Protein 5CR9 (pdb70)

B-factor: mean 26.15, std 13.21, range [9.62, 103.29]

Foldseek 3Di:
DPQDWDQALNDTFTDRAAAQEEEEADQFVLQLVLLVPCNSYQAYEEDDDCVSDDPVSVVVNVVRYYPYHDADQQRFDDDELVSVVVSVGQEYEDDTPHHDQCSQVVVRHTYHYQRLHPDFRDFDALVSALVVLCVVCVNHVSNVSSVVLSVVLVVLLVVQLVQLVCEFAEWEFAFGQVAFSFKTAERSALQNLQVSLHYHYLRPVPRHGMDTDGLVRCLVSLGQAYEYEDQDDDQVRRVCNQLVDVPSCSRNCSVVVRYHYDYDSCTPDRHSSVSVVSVVNCVSVPD

Secondary structure (DSSP, 8-state):
--SEEEEETTEEEEESS--SSEEESSSHHHH---SS-GGGEEEE-S---GGGS-HHHHHHHHTS-BS---B-TTS-B---HHHHHTT--SEEE---TT--HHHHHTTT-EEE------S------HHHHHHHHHHHHHHHT-HHHHHHHHHHHHHHHHHHHHHHH---EEEEEEPPTTS---EEE-TT--HHHHHHTTPEETTTT--SSEEE--HHHHHHH--SEEEEEESSS-HHHHHHHHHTSTTGGGSHHHHTT-EEEEEGGGTSSSSHHHHHHHHHHHHHH--

Radius of gyration: 19.07 Å; Cα contacts (8 Å, |Δi|>4): 569; chains: 1; bounding box: 50×37×57 Å

Structure (mmCIF, N/CA/C/O backbone):
data_5CR9
#
_entry.id   5CR9
#
_cell.length_a   83.690
_cell.length_b   56.855
_cell.length_c   62.457
_cell.angle_alpha   90.00
_cell.angle_beta   90.00
_cell.angle_gamma   90.00
#
_symmetry.space_group_name_H-M   'P 21 21 2'
#
loop_
_entity.id
_entity.type
_entity.pdbx_description
1 polymer 'ABC-type Fe3+-hydroxamate transport system, periplasmic component'
2 non-polymer 'MANGANESE (II) ION'
3 non-polymer GLYCEROL
4 non-polymer 'GLUTAMIC ACID'
5 water water
#
loop_
_atom_site.group_PDB
_atom_site.id
_atom_site.type_symbol
_atom_site.label_atom_id
_atom_site.label_alt_id
_atom_site.label_comp_id
_atom_site.label_asym_id
_atom_site.label_entity_id
_atom_site.label_seq_id
_atom_site.pdbx_PDB_ins_code
_atom_site.Cartn_x
_atom_site.Cartn_y
_atom_site.Cartn_z
_atom_site.occupancy
_atom_site.B_iso_or_equiv
_atom_site.auth_seq_id
_atom_site.auth_comp_id
_atom_site.auth_asym_id
_atom_site.auth_atom_id
_atom_site.pdbx_PDB_model_num
ATOM 1 N N . HIS A 1 15 ? 18.204 13.025 17.532 1.00 43.63 40 HIS A N 1
ATOM 2 C CA . HIS A 1 15 ? 18.697 14.070 16.644 1.00 34.54 40 HIS A CA 1
ATOM 3 C C . HIS A 1 15 ? 20.142 14.470 16.965 1.00 30.77 40 HIS A C 1
ATOM 4 O O . HIS A 1 15 ? 20.424 15.163 17.931 1.00 33.37 40 HIS A O 1
ATOM 7 N N . PHE A 1 16 ? 21.053 14.043 16.109 1.00 19.82 41 PHE A N 1
ATOM 8 C CA . PHE A 1 16 ? 22.433 14.468 16.189 1.00 17.28 41 PHE A CA 1
ATOM 9 C C . PHE A 1 16 ? 22.739 15.407 15.014 1.00 20.87 41 PHE A C 1
ATOM 10 O O . PHE A 1 16 ? 22.059 15.349 13.986 1.00 25.26 41 PHE A O 1
ATOM 27 N N . PRO A 1 17 ? 23.731 16.296 15.168 1.00 20.70 42 PRO A N 1
ATOM 28 C CA . PRO A 1 17 ? 24.506 16.592 16.380 1.00 21.25 42 PRO A CA 1
ATOM 29 C C . PRO A 1 17 ? 23.644 17.147 17.493 1.00 19.42 42 PRO A C 1
ATOM 30 O O . PRO A 1 17 ? 22.680 17.878 17.262 1.00 20.46 42 PRO A O 1
ATOM 41 N N . LEU A 1 18 ? 24.017 16.767 18.704 1.00 14.35 43 LEU A N 1
ATOM 42 C CA . LEU A 1 18 ? 23.299 17.107 19.916 1.00 13.09 43 LEU A CA 1
ATOM 43 C C . LEU A 1 18 ? 24.126 18.060 20.739 1.00 14.34 43 LEU A C 1
ATOM 44 O O . LEU A 1 18 ? 25.303 17.804 20.975 1.00 13.79 43 LEU A O 1
ATOM 60 N N . THR A 1 19 ? 23.506 19.154 21.185 1.00 12.91 44 THR A N 1
ATOM 61 C CA . THR A 1 19 ? 24.147 20.060 22.117 1.00 11.29 44 THR A CA 1
ATOM 62 C C . THR A 1 19 ? 23.491 19.923 23.478 1.00 11.19 44 THR A C 1
ATOM 63 O O . THR A 1 19 ? 22.269 19.917 23.591 1.00 13.12 44 THR A O 1
ATOM 74 N N . ILE A 1 20 ? 24.319 19.771 24.501 1.00 10.87 45 ILE A N 1
ATOM 75 C CA . ILE A 1 20 ? 23.871 19.780 25.883 1.00 13.30 45 ILE A CA 1
ATOM 76 C C . ILE A 1 20 ? 24.509 20.994 26.523 1.00 15.77 45 ILE A C 1
ATOM 77 O O . ILE A 1 20 ? 25.716 21.141 26.485 1.00 15.25 45 ILE A O 1
ATOM 93 N N A THR A 1 21 ? 23.700 21.892 27.072 0.75 13.72 46 THR A N 1
ATOM 94 N N B THR A 1 21 ? 23.704 21.824 27.158 0.25 13.60 46 THR A N 1
ATOM 95 C CA A THR A 1 21 ? 24.249 23.014 27.842 0.75 12.41 46 THR A CA 1
ATOM 96 C CA B THR A 1 21 ? 24.251 22.947 27.892 0.25 13.48 46 THR A CA 1
ATOM 97 C C A THR A 1 21 ? 24.467 22.519 29.273 0.75 13.42 46 THR A C 1
ATOM 98 C C B THR A 1 21 ? 24.476 22.491 29.307 0.25 13.43 46 THR A C 1
ATOM 99 O O A THR A 1 21 ? 23.558 21.943 29.877 0.75 13.74 46 THR A O 1
ATOM 100 O O B THR A 1 21 ? 23.578 21.944 29.949 0.25 13.88 46 THR A O 1
ATOM 121 N N . ASN A 1 22 ? 25.694 22.707 29.776 1.00 13.56 47 ASN A N 1
ATOM 122 C CA . ASN A 1 22 ? 26.140 22.130 31.031 1.00 13.21 47 ASN A CA 1
ATOM 123 C C . ASN A 1 22 ? 26.992 23.145 31.739 1.00 13.37 47 ASN A C 1
ATOM 124 O O . ASN A 1 22 ? 28.056 23.512 31.241 1.00 13.98 47 ASN A O 1
ATOM 136 N N . CYS A 1 23 ? 26.497 23.620 32.879 1.00 16.21 48 CYS A N 1
ATOM 137 C CA . CYS A 1 23 ? 27.168 24.686 33.629 1.00 20.56 48 CYS A CA 1
ATOM 138 C C . CYS A 1 23 ? 27.501 25.873 32.726 1.00 18.64 48 CYS A C 1
ATOM 139 O O . CYS A 1 23 ? 28.577 26.481 32.827 1.00 20.57 48 CYS A O 1
ATOM 146 N N . GLY A 1 24 ? 26.557 26.217 31.856 1.00 16.94 49 GLY A N 1
ATOM 147 C CA . GLY A 1 24 ? 26.744 27.320 30.951 1.00 18.73 49 GLY A CA 1
ATOM 148 C C . GLY A 1 24 ? 27.464 27.044 29.646 1.00 22.54 49 GLY A C 1
ATOM 149 O O . GLY A 1 24 ? 27.454 27.892 28.749 1.00 21.58 49 GLY A O 1
ATOM 153 N N . VAL A 1 25 ? 28.085 25.868 29.530 1.00 15.60 50 VAL A N 1
ATOM 154 C CA . VAL A 1 25 ? 28.882 25.512 28.379 1.00 14.31 50 VAL A CA 1
ATOM 155 C C . VAL A 1 25 ? 28.082 24.652 27.398 1.00 14.61 50 VAL A C 1
ATOM 156 O O . VAL A 1 25 ? 27.437 23.715 27.815 1.00 14.19 50 VAL A O 1
ATOM 169 N N . ASP A 1 26 ? 28.154 24.965 26.102 1.00 14.16 51 ASP A N 1
ATOM 170 C CA . ASP A 1 26 ? 27.513 24.116 25.103 1.00 13.06 51 ASP A CA 1
ATOM 171 C C . ASP A 1 26 ? 28.480 22.978 24.770 1.00 15.56 51 ASP A C 1
ATOM 172 O O . ASP A 1 26 ? 29.571 23.215 24.264 1.00 20.59 51 ASP A O 1
ATOM 181 N N . VAL A 1 27 ? 28.056 21.755 25.062 1.00 11.85 52 VAL A N 1
ATOM 182 C CA . VAL A 1 27 ? 28.861 20.559 24.820 1.00 12.47 52 VAL A CA 1
ATOM 183 C C . VAL A 1 27 ? 28.205 19.810 23.679 1.00 13.84 52 VAL A C 1
ATOM 184 O O . VAL A 1 27 ? 27.028 19.443 23.806 1.00 14.04 52 VAL A O 1
ATOM 197 N N . THR A 1 28 ? 28.937 19.602 22.570 1.00 12.91 53 THR A N 1
ATOM 198 C CA . THR A 1 28 ? 28.311 19.088 21.364 1.00 13.28 53 THR A CA 1
ATOM 199 C C . THR A 1 28 ? 28.841 17.723 20.986 1.00 14.34 53 THR A C 1
ATOM 200 O O . THR A 1 28 ? 30.035 17.460 21.037 1.00 17.34 53 THR A O 1
ATOM 211 N N . PHE A 1 29 ? 27.902 16.871 20.608 1.00 14.46 54 PHE A N 1
ATOM 212 C CA . PHE A 1 29 ? 28.171 15.481 20.279 1.00 13.96 54 PHE A CA 1
ATOM 213 C C . PHE A 1 29 ? 27.725 15.183 18.860 1.00 15.09 54 PHE A C 1
ATOM 214 O O . PHE A 1 29 ? 26.575 15.409 18.515 1.00 14.56 54 PHE A O 1
ATOM 231 N N . ASP A 1 30 ? 28.610 14.642 18.034 1.00 16.36 55 ASP A N 1
ATOM 232 C CA A ASP A 1 30 ? 28.227 14.326 16.660 0.43 19.81 55 ASP A CA 1
ATOM 233 C CA B ASP A 1 30 ? 28.212 14.336 16.665 0.57 19.30 55 ASP A CA 1
ATOM 234 C C . ASP A 1 30 ? 27.466 13.016 16.588 1.00 19.65 55 ASP A C 1
ATOM 235 O O . ASP A 1 30 ? 26.746 12.761 15.617 1.00 20.43 55 ASP A O 1
ATOM 252 N N . GLY A 1 31 ? 27.640 12.191 17.617 1.00 19.40 56 GLY A N 1
ATOM 253 C CA . GLY A 1 31 ? 26.939 10.931 17.762 1.00 19.44 56 GLY A CA 1
ATOM 254 C C . GLY A 1 31 ? 27.102 10.466 19.190 1.00 17.92 56 GLY A C 1
ATOM 255 O O . GLY A 1 31 ? 27.797 11.120 19.974 1.00 16.32 56 GLY A O 1
ATOM 259 N N . PRO A 1 32 ? 26.489 9.330 19.544 1.00 16.14 57 PRO A N 1
ATOM 260 C CA . PRO A 1 32 ? 26.630 8.836 20.919 1.00 16.03 57 PRO A CA 1
ATOM 261 C C . PRO A 1 32 ? 28.087 8.595 21.317 1.00 15.95 57 PRO A C 1
ATOM 262 O O . PRO A 1 32 ? 28.886 8.106 20.511 1.00 16.80 57 PRO A O 1
ATOM 273 N N . PRO A 1 33 ? 28.436 8.921 22.564 1.00 14.20 58 PRO A N 1
ATOM 274 C CA . PRO A 1 33 ? 29.810 8.691 23.045 1.00 13.46 58 PRO A CA 1
ATOM 275 C C . PRO A 1 33 ? 30.124 7.206 23.118 1.00 17.56 58 PRO A C 1
ATOM 276 O O . PRO A 1 33 ? 29.229 6.411 23.397 1.00 19.15 58 PRO A O 1
ATOM 287 N N . GLU A 1 34 ? 31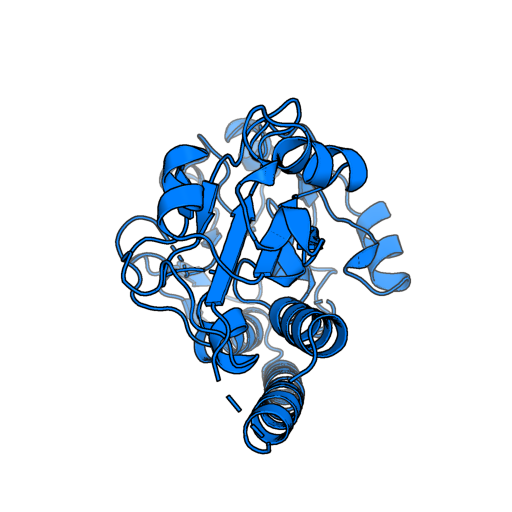.380 6.859 22.860 1.00 15.60 59 GLU A N 1
ATOM 288 C CA . GLU A 1 34 ? 31.836 5.464 22.783 1.00 17.46 59 GLU A CA 1
ATOM 289 C C . GLU A 1 34 ? 33.006 5.108 23.707 1.00 16.32 59 GLU A C 1
ATOM 290 O O . GLU A 1 34 ? 33.373 3.923 23.805 1.00 19.05 59 GLU A O 1
ATOM 302 N N . ARG A 1 35 ? 33.642 6.112 24.312 1.00 15.91 60 ARG A N 1
ATOM 303 C CA . ARG A 1 35 ? 34.815 5.898 25.168 1.00 12.34 60 ARG A CA 1
ATOM 304 C C . ARG A 1 35 ? 34.699 6.781 26.395 1.00 13.19 60 ARG A C 1
ATOM 305 O O . ARG A 1 35 ? 35.449 7.747 26.581 1.00 15.13 60 ARG A O 1
ATOM 326 N N . ILE A 1 36 ? 33.794 6.406 27.278 1.00 12.56 61 ILE A N 1
ATOM 327 C CA . ILE A 1 36 ? 33.477 7.216 28.427 1.00 10.64 61 ILE A CA 1
ATOM 328 C C . ILE A 1 36 ? 34.327 6.796 29.625 1.00 13.00 61 ILE A C 1
ATOM 329 O O . ILE A 1 36 ? 34.504 5.598 29.865 1.00 12.50 61 ILE A O 1
ATOM 345 N N . ILE A 1 37 ? 34.816 7.787 30.360 1.00 10.83 62 ILE A N 1
ATOM 346 C CA . ILE A 1 37 ? 35.403 7.559 31.687 1.00 11.76 62 ILE A CA 1
ATOM 347 C C . ILE A 1 37 ? 34.432 8.066 32.747 1.00 13.27 62 ILE A C 1
ATOM 348 O O . ILE A 1 37 ? 34.039 9.246 32.737 1.00 12.96 62 ILE A O 1
ATOM 364 N N . LEU A 1 38 ? 34.057 7.172 33.658 1.00 11.50 63 LEU A N 1
ATOM 365 C CA . LEU A 1 38 ? 33.204 7.519 34.795 1.00 9.96 63 LEU A CA 1
ATOM 366 C C . LEU A 1 38 ? 34.077 7.928 35.962 1.00 12.32 63 LEU A C 1
ATOM 367 O O . LEU A 1 38 ? 34.799 7.099 36.496 1.00 13.95 63 LEU A O 1
ATOM 383 N N . LEU A 1 39 ? 33.995 9.190 36.371 1.00 11.79 64 LEU A N 1
ATOM 384 C CA . LEU A 1 39 ? 34.714 9.664 37.552 1.00 11.62 64 LEU A CA 1
ATOM 385 C C . LEU A 1 39 ? 33.785 9.885 38.758 1.00 12.99 64 LEU A C 1
ATOM 386 O O . LEU A 1 39 ? 34.128 10.560 39.735 1.00 13.90 64 LEU A O 1
ATOM 402 N N . GLU A 1 40 ? 32.597 9.307 38.654 1.00 11.88 65 GLU A N 1
ATOM 403 C CA . GLU A 1 40 ? 31.539 9.388 39.678 1.00 12.68 65 GLU A CA 1
ATOM 404 C C . GLU A 1 40 ? 30.572 8.223 39.396 1.00 14.03 65 GLU A C 1
ATOM 405 O O . GLU A 1 40 ? 30.498 7.707 38.278 1.00 11.79 65 GLU A O 1
ATOM 417 N N . SER A 1 41 ? 29.829 7.800 40.401 1.00 11.85 66 SER A N 1
ATOM 418 C CA . SER A 1 41 ? 28.924 6.661 40.226 1.00 12.65 66 SER A CA 1
ATOM 419 C C . SER A 1 41 ? 27.543 7.061 39.717 1.00 11.97 66 SER A C 1
ATOM 420 O O . SER A 1 41 ? 26.838 6.237 39.138 1.00 13.71 66 SER A O 1
ATOM 428 N N . ALA A 1 42 ? 27.170 8.321 39.900 1.00 11.10 67 ALA A N 1
ATOM 429 C CA . ALA A 1 42 ? 25.795 8.768 39.602 1.00 13.06 67 ALA A CA 1
ATOM 430 C C . ALA A 1 42 ? 25.238 8.271 38.257 1.00 13.01 67 ALA A C 1
ATOM 431 O O . ALA A 1 42 ? 24.102 7.776 38.227 1.00 12.77 67 ALA A O 1
ATOM 438 N N . PRO A 1 43 ? 25.994 8.405 37.143 1.00 12.95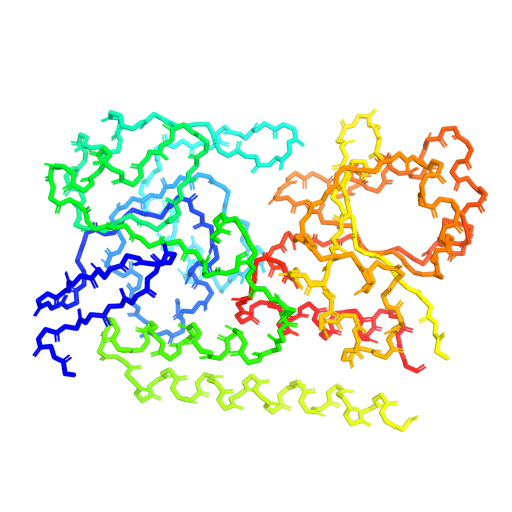 68 PRO A N 1
ATOM 439 C CA . PRO A 1 43 ? 25.422 8.032 35.839 1.00 12.15 68 PRO A CA 1
ATOM 440 C C . PRO A 1 43 ? 25.026 6.574 35.693 1.00 12.42 68 PRO A C 1
ATOM 441 O O . PRO A 1 43 ? 24.193 6.257 34.851 1.00 12.63 68 PRO A O 1
ATOM 452 N N . VAL A 1 44 ? 25.619 5.686 36.480 1.00 11.85 69 VAL A N 1
ATOM 453 C CA . VAL A 1 44 ? 25.408 4.261 36.264 1.00 12.00 69 VAL A CA 1
ATOM 454 C C . VAL A 1 44 ? 23.953 3.870 36.488 1.00 12.08 69 VAL A C 1
ATOM 455 O O . VAL A 1 44 ? 23.442 3.002 35.790 1.00 12.83 69 VAL A O 1
ATOM 468 N N . ALA A 1 45 ? 23.273 4.542 37.416 1.00 12.89 70 ALA A N 1
ATOM 469 C CA . ALA A 1 45 ? 21.894 4.218 37.728 1.00 13.43 70 ALA A CA 1
ATOM 470 C C . ALA A 1 45 ? 21.000 4.341 36.479 1.00 15.89 70 ALA A C 1
ATOM 471 O O . ALA A 1 45 ? 20.132 3.497 36.226 1.00 20.08 70 ALA A O 1
ATOM 478 N N . THR A 1 46 ? 21.239 5.364 35.679 1.00 11.66 71 THR A N 1
ATOM 479 C CA . THR A 1 46 ? 20.479 5.557 34.450 1.00 10.92 71 THR A CA 1
ATOM 480 C C . THR A 1 46 ? 21.042 4.718 33.303 1.00 10.32 71 THR A C 1
ATOM 481 O O . THR A 1 46 ? 20.258 4.059 32.567 1.00 11.94 71 THR A O 1
ATOM 509 N N . ARG A 1 48 ? 22.621 1.892 33.279 1.00 12.75 73 ARG A N 1
ATOM 510 C CA . ARG A 1 48 ? 22.323 0.455 33.326 1.00 14.38 73 ARG A CA 1
ATOM 511 C C . ARG A 1 48 ? 20.893 0.174 32.836 1.00 14.80 73 ARG A C 1
ATOM 512 O O . ARG A 1 48 ? 20.648 -0.835 32.185 1.00 16.78 73 ARG A O 1
ATOM 533 N N . ALA A 1 49 ? 19.955 1.070 33.107 1.00 13.72 74 ALA A N 1
ATOM 534 C CA . ALA A 1 49 ? 18.594 0.918 32.602 1.00 11.83 74 ALA A CA 1
ATOM 535 C C . ALA A 1 49 ? 18.475 1.163 31.096 1.00 13.47 74 ALA A C 1
ATOM 536 O O . ALA A 1 49 ? 17.704 0.486 30.414 1.00 16.28 74 ALA A O 1
ATOM 543 N N . LEU A 1 50 ? 19.257 2.094 30.566 1.00 12.45 75 LEU A N 1
ATOM 544 C CA . LEU A 1 50 ? 19.256 2.373 29.139 1.00 12.59 75 LEU A CA 1
ATOM 545 C C . LEU A 1 50 ? 20.012 1.313 28.340 1.00 14.52 75 LEU A C 1
ATOM 546 O O . LEU A 1 50 ? 19.860 1.226 27.124 1.00 15.28 75 LEU A O 1
ATOM 562 N N . GLY A 1 51 ? 20.837 0.528 29.024 1.00 13.83 76 GLY A N 1
ATOM 563 C CA . GLY A 1 51 ? 21.582 -0.539 28.385 1.00 15.39 76 GLY A CA 1
ATOM 564 C C . GLY A 1 51 ? 22.833 -0.101 27.645 1.00 13.59 76 GLY A C 1
ATOM 565 O O . GLY A 1 51 ? 23.203 -0.725 26.646 1.00 15.36 76 GLY A O 1
ATOM 569 N N . VAL A 1 52 ? 23.514 0.917 28.171 1.00 13.15 77 VAL A N 1
ATOM 570 C CA . VAL A 1 52 ? 24.621 1.554 27.443 1.00 13.94 77 VAL A CA 1
ATOM 571 C C . VAL A 1 52 ? 25.949 1.500 28.200 1.00 16.77 77 VAL A C 1
ATOM 572 O O . VAL A 1 52 ? 26.887 2.250 27.905 1.00 15.59 77 VAL A O 1
ATOM 585 N N . LEU A 1 53 ? 26.069 0.560 29.140 1.00 15.18 78 LEU A N 1
ATOM 586 C CA . LEU A 1 53 ? 27.306 0.473 29.902 1.00 16.14 78 LEU A CA 1
ATOM 587 C C . LEU A 1 53 ? 28.504 0.066 29.025 1.00 14.21 78 LEU A C 1
ATOM 588 O O . LEU A 1 53 ? 29.659 0.337 29.399 1.00 18.06 78 LEU A O 1
ATOM 604 N N . ASP A 1 54 ? 28.261 -0.517 27.855 1.00 16.26 79 ASP A N 1
ATOM 605 C CA . ASP A 1 54 ? 29.362 -0.869 26.951 1.00 19.39 79 ASP A CA 1
ATOM 606 C C . ASP A 1 54 ? 30.108 0.364 26.442 1.00 17.29 79 ASP A C 1
ATOM 607 O O . ASP A 1 54 ? 31.225 0.233 25.906 1.00 19.55 79 ASP A O 1
ATOM 616 N N . SER A 1 55 ? 29.520 1.545 26.615 1.00 16.90 80 SER A N 1
ATOM 617 C CA A SER A 1 55 ? 30.152 2.792 26.176 0.60 15.33 80 SER A CA 1
ATOM 618 C CA B SER A 1 55 ? 30.170 2.766 26.156 0.40 15.67 80 SER A CA 1
ATOM 619 C C . SER A 1 55 ? 31.234 3.246 27.143 1.00 14.62 80 SER A C 1
ATOM 620 O O . SER A 1 55 ? 32.006 4.168 26.830 1.00 15.64 80 SER A O 1
ATOM 635 N N . VAL A 1 56 ? 31.280 2.624 28.326 1.00 14.28 81 VAL A N 1
ATOM 636 C CA . VAL A 1 56 ? 32.244 3.003 29.374 1.00 12.07 81 VAL A CA 1
ATOM 637 C C . VAL A 1 56 ? 33.535 2.197 29.208 1.00 16.20 81 VAL A C 1
ATOM 638 O O . VAL A 1 56 ? 33.491 0.977 29.176 1.00 17.23 81 VAL A O 1
ATOM 651 N N . VAL A 1 57 ? 34.665 2.881 29.077 1.00 14.67 82 VAL A N 1
ATOM 652 C CA A VAL A 1 57 ? 35.949 2.192 28.934 0.63 15.80 82 VAL A CA 1
ATOM 653 C CA B VAL A 1 57 ? 35.940 2.195 28.926 0.37 15.49 82 VAL A CA 1
ATOM 654 C C . VAL A 1 57 ? 36.711 2.118 30.256 1.00 13.76 82 VAL A C 1
ATOM 655 O O . VAL A 1 57 ? 37.442 1.132 30.500 1.00 14.51 82 VAL A O 1
ATOM 680 N N . LEU A 1 58 ? 36.539 3.119 31.115 1.00 12.17 83 LEU A N 1
ATOM 681 C CA . LEU A 1 58 ? 37.238 3.182 32.416 1.00 10.84 83 LEU A CA 1
ATOM 682 C C . LEU A 1 58 ? 36.400 3.870 33.480 1.00 14.24 83 LEU A C 1
ATOM 683 O O . LEU A 1 58 ? 35.426 4.570 33.166 1.00 12.74 83 LEU A O 1
ATOM 699 N N . ARG A 1 59 ? 36.789 3.674 34.742 1.00 12.64 84 ARG A N 1
ATOM 700 C CA . ARG A 1 59 ? 36.086 4.267 35.876 1.00 11.41 84 ARG A CA 1
ATOM 701 C C . ARG A 1 59 ? 37.083 4.653 36.946 1.00 13.14 84 ARG A C 1
ATOM 702 O O . ARG A 1 59 ? 38.229 4.215 36.907 1.00 12.75 84 ARG A O 1
ATOM 723 N N . ALA A 1 60 ? 36.655 5.489 37.883 1.00 12.25 85 ALA A N 1
ATOM 724 C CA . ALA A 1 60 ? 37.443 5.797 39.073 1.00 13.31 85 ALA A CA 1
ATOM 725 C C . ALA A 1 60 ? 36.496 6.108 40.205 1.00 13.05 85 ALA A C 1
ATOM 726 O O . ALA A 1 60 ? 35.371 6.568 39.962 1.00 13.38 85 ALA A O 1
ATOM 733 N N . GLY A 1 61 ? 36.961 5.857 41.428 1.00 13.23 86 GLY A N 1
ATOM 734 C CA . GLY A 1 61 ? 36.167 6.074 42.621 1.00 13.60 86 GLY A CA 1
ATOM 735 C C . GLY A 1 61 ? 35.404 4.841 43.067 1.00 15.03 86 GLY A C 1
ATOM 736 O O . GLY A 1 61 ? 35.668 3.710 42.641 1.00 16.40 86 GLY A O 1
ATOM 740 N N . ALA A 1 62 ? 34.438 5.068 43.949 1.00 16.49 87 ALA A N 1
ATOM 741 C CA . ALA A 1 62 ? 33.641 3.987 44.514 1.00 17.14 87 ALA A CA 1
ATOM 742 C C . ALA A 1 62 ? 32.409 3.688 43.684 1.00 14.48 87 ALA A C 1
ATOM 743 O O . ALA A 1 62 ? 31.727 4.595 43.223 1.00 14.56 87 ALA A O 1
ATOM 750 N N . PHE A 1 63 ? 32.122 2.394 43.542 1.00 14.36 88 PHE A N 1
ATOM 751 C CA . PHE A 1 63 ? 30.887 1.907 42.920 1.00 13.42 88 PHE A CA 1
ATOM 752 C C . PHE A 1 63 ? 30.279 0.806 43.794 1.00 16.54 88 PHE A C 1
ATOM 753 O O . PHE A 1 63 ? 30.391 -0.389 43.499 1.00 18.46 88 PHE A O 1
ATOM 770 N N . PRO A 1 64 ? 29.665 1.203 44.910 1.00 15.04 89 PRO A N 1
ATOM 771 C CA . PRO A 1 64 ? 29.046 0.247 45.835 1.00 17.28 89 PRO A CA 1
ATOM 772 C C . PRO A 1 64 ? 28.089 -0.739 45.149 1.00 15.62 89 PRO A C 1
ATOM 773 O O . PRO A 1 64 ? 27.159 -0.314 44.468 1.00 15.06 89 PRO A O 1
ATOM 784 N N . PRO A 1 65 ? 28.281 -2.049 45.362 1.00 14.90 90 PRO A N 1
ATOM 785 C CA . PRO A 1 65 ? 27.397 -3.006 44.687 1.00 15.03 90 PRO A CA 1
ATOM 786 C C . PRO A 1 65 ? 25.946 -2.916 45.132 1.00 14.25 90 PRO A C 1
ATOM 787 O O . PRO A 1 65 ? 25.030 -3.348 44.403 1.00 15.61 90 PRO A O 1
ATOM 798 N N . GLU A 1 66 ? 25.710 -2.315 46.299 1.00 15.38 91 GLU A N 1
ATOM 799 C CA . GLU A 1 66 ? 24.352 -2.141 46.803 1.00 17.71 91 GLU A CA 1
ATOM 800 C C . GLU A 1 66 ? 23.479 -1.324 45.848 1.00 17.40 91 GLU A C 1
ATOM 801 O O . GLU A 1 66 ? 22.253 -1.465 45.828 1.00 17.57 91 GLU A O 1
ATOM 813 N N . TYR A 1 67 ? 24.110 -0.487 45.028 1.00 13.82 92 TYR A N 1
ATOM 814 C CA . TYR A 1 67 ? 23.380 0.353 44.100 1.00 12.06 92 TYR A CA 1
ATOM 815 C C . TYR A 1 67 ? 22.761 -0.386 42.914 1.00 13.46 92 TYR A C 1
ATOM 816 O O . TYR A 1 67 ? 21.835 0.129 42.278 1.00 13.95 92 TYR A O 1
ATOM 834 N N . TYR A 1 68 ? 23.337 -1.529 42.554 1.00 12.08 93 TYR A N 1
ATOM 835 C CA . TYR A 1 68 ? 23.118 -2.093 41.221 1.00 12.81 93 TYR A CA 1
ATOM 836 C C . TYR A 1 68 ? 22.689 -3.553 41.224 1.00 13.47 93 TYR A C 1
ATOM 837 O O . TYR A 1 68 ? 22.848 -4.282 42.203 1.00 15.79 93 TYR A O 1
ATOM 855 N N . ASP A 1 69 ? 22.178 -3.969 40.075 1.00 14.59 94 ASP A N 1
ATOM 856 C CA . ASP A 1 69 ? 21.841 -5.360 39.838 1.00 15.61 94 ASP A CA 1
ATOM 857 C C . ASP A 1 69 ? 23.138 -6.171 39.662 1.00 14.98 94 ASP A C 1
ATOM 858 O O . ASP A 1 69 ? 24.194 -5.614 39.359 1.00 15.13 94 ASP A O 1
ATOM 867 N N . ALA A 1 70 ? 23.052 -7.493 39.830 1.00 13.61 95 ALA A N 1
ATOM 868 C CA . ALA A 1 70 ? 24.219 -8.375 39.780 1.00 14.19 95 ALA A CA 1
ATOM 869 C C . ALA A 1 70 ? 25.002 -8.294 38.477 1.00 14.49 95 ALA A C 1
ATOM 870 O O . ALA A 1 70 ? 26.232 -8.304 38.499 1.00 16.91 95 ALA A O 1
ATOM 877 N N . GLU A 1 71 ? 24.303 -8.196 37.354 1.00 15.20 96 GLU A N 1
ATOM 878 C CA . GLU A 1 71 ? 24.989 -8.147 36.068 1.00 17.04 96 GLU A CA 1
ATOM 879 C C . GLU A 1 71 ? 25.775 -6.852 35.903 1.00 18.99 96 GLU A C 1
ATOM 880 O O . GLU A 1 71 ? 26.900 -6.848 35.391 1.00 17.70 96 GLU A O 1
ATOM 892 N N . THR A 1 72 ? 25.179 -5.750 36.323 1.00 16.06 97 THR A N 1
ATOM 893 C CA . THR A 1 72 ? 25.856 -4.468 36.283 1.00 15.85 97 THR A CA 1
ATOM 894 C C . THR A 1 72 ? 27.093 -4.512 37.172 1.00 14.23 97 THR A C 1
ATOM 895 O O . THR A 1 72 ? 28.148 -4.006 36.812 1.00 14.12 97 THR A O 1
ATOM 906 N N . ASN A 1 73 ? 26.975 -5.135 38.335 1.00 11.82 98 ASN A N 1
ATOM 907 C CA . ASN A 1 73 ? 28.146 -5.258 39.220 1.00 12.17 98 ASN A CA 1
ATOM 908 C C . ASN A 1 73 ? 29.260 -6.094 38.586 1.00 12.26 98 ASN A C 1
ATOM 909 O O . ASN A 1 73 ? 30.435 -5.755 38.700 1.00 14.95 98 ASN A O 1
ATOM 920 N N . ALA A 1 74 ? 28.890 -7.146 37.882 1.00 12.85 99 ALA A N 1
ATOM 921 C CA . ALA A 1 74 ? 29.873 -7.940 37.157 1.00 17.37 99 ALA A CA 1
ATOM 922 C C . ALA A 1 74 ? 30.492 -7.125 36.031 1.00 15.83 99 ALA A C 1
ATOM 923 O O . ALA A 1 74 ? 31.702 -7.208 35.785 1.00 16.11 99 ALA A O 1
ATOM 930 N N . ALA A 1 75 ? 29.684 -6.329 35.343 1.00 14.72 100 ALA A N 1
ATOM 931 C CA . ALA A 1 75 ? 30.211 -5.457 34.283 1.00 17.01 100 ALA A CA 1
ATOM 932 C C . ALA A 1 75 ? 31.224 -4.455 34.842 1.00 15.17 100 ALA A C 1
ATOM 933 O O . ALA A 1 75 ? 32.307 -4.259 34.269 1.00 16.24 100 ALA A O 1
ATOM 940 N N . LEU A 1 76 ? 30.905 -3.859 35.986 1.00 12.65 101 LEU A N 1
ATOM 941 C CA . LEU A 1 76 ? 31.808 -2.919 36.611 1.00 13.27 101 LEU A CA 1
ATOM 942 C C . LEU A 1 76 ? 33.114 -3.586 37.034 1.00 14.68 101 LEU A C 1
ATOM 943 O O . LEU A 1 76 ? 34.172 -2.990 36.892 1.00 13.51 101 LEU A O 1
ATOM 959 N N . ARG A 1 77 ? 33.063 -4.818 37.533 1.00 14.75 102 ARG A N 1
ATOM 960 C CA . ARG A 1 77 ? 34.327 -5.516 37.847 1.00 16.39 102 ARG A CA 1
ATOM 961 C C . ARG A 1 77 ? 35.243 -5.681 36.638 1.00 18.44 102 ARG A C 1
ATOM 962 O O . ARG A 1 77 ? 36.464 -5.761 36.801 1.00 18.78 102 ARG A O 1
ATOM 983 N N . ALA A 1 78 ? 34.668 -5.735 35.437 1.00 14.58 103 ALA A N 1
ATOM 984 C CA . ALA A 1 78 ? 35.452 -5.856 34.203 1.00 16.65 103 ALA A CA 1
ATOM 985 C C . ALA A 1 78 ? 35.842 -4.516 33.562 1.00 14.48 103 ALA A C 1
ATOM 986 O O . ALA A 1 78 ? 36.528 -4.503 32.529 1.00 16.97 103 ALA A O 1
ATOM 993 N N . ILE A 1 79 ? 35.350 -3.407 34.117 1.00 12.93 104 ILE A N 1
ATOM 994 C CA . ILE A 1 79 ? 35.730 -2.062 33.659 1.00 11.28 104 ILE A CA 1
ATOM 995 C C . ILE A 1 79 ? 36.931 -1.633 34.513 1.00 13.13 104 ILE A C 1
ATOM 996 O O . ILE A 1 79 ? 36.809 -1.500 35.731 1.00 14.10 104 ILE A O 1
ATOM 1012 N N . PRO A 1 80 ? 38.109 -1.471 33.890 1.00 13.38 105 PRO A N 1
ATOM 1013 C CA . PRO A 1 80 ? 39.284 -1.119 34.701 1.00 11.80 105 PRO A CA 1
ATOM 1014 C C . PRO A 1 80 ? 39.154 0.234 35.377 1.00 12.83 105 PRO A C 1
ATOM 1015 O O . PRO A 1 80 ? 38.410 1.116 34.917 1.00 11.59 105 PRO A O 1
ATOM 1026 N N . SER A 1 81 ? 39.880 0.366 36.479 1.00 14.36 106 SER A N 1
ATOM 1027 C CA . SER A 1 81 ? 39.855 1.544 37.332 1.00 13.25 106 SER A CA 1
ATOM 1028 C C . SER A 1 81 ? 41.139 2.391 37.277 1.00 15.40 106 SER A C 1
ATOM 1029 O O . SER A 1 81 ? 42.228 1.846 37.272 1.00 15.66 106 SER A O 1
ATOM 1037 N N . LEU A 1 82 ? 40.988 3.717 37.302 1.00 12.68 107 LEU A N 1
ATOM 1038 C CA . LEU A 1 82 ? 42.100 4.657 37.377 1.00 15.57 107 LEU A CA 1
ATOM 1039 C C . LEU A 1 82 ? 42.404 5.085 38.811 1.00 19.07 107 LEU A C 1
ATOM 1040 O O . LEU A 1 82 ? 43.347 5.854 39.063 1.00 20.88 107 LEU A O 1
ATOM 1056 N N . GLY A 1 83 ? 41.616 4.607 39.754 1.00 21.86 108 GLY A N 1
ATOM 1057 C CA . GLY A 1 83 ? 41.960 4.799 41.150 1.00 27.90 108 GLY A CA 1
ATOM 1058 C C . GLY A 1 83 ? 40.739 4.770 42.029 1.00 24.71 108 GLY A C 1
ATOM 1059 O O . GLY A 1 83 ? 39.629 4.940 41.545 1.00 17.37 108 GLY A O 1
ATOM 1063 N N . GLU A 1 84 ? 40.951 4.533 43.319 1.00 25.92 109 GLU A N 1
ATOM 1064 C CA . GLU A 1 84 ? 39.851 4.442 44.275 1.00 31.46 109 GLU A CA 1
ATOM 1065 C C . GLU A 1 84 ? 40.140 5.217 45.561 1.00 33.64 109 GLU A C 1
ATOM 1066 O O . GLU A 1 84 ? 39.404 5.087 46.536 1.00 32.77 109 GLU A O 1
ATOM 1078 N N . GLU A 1 85 ? 41.196 6.026 45.568 1.00 31.06 110 GLU A N 1
ATOM 1079 C CA . GLU A 1 85 ? 41.528 6.806 46.762 1.00 35.75 110 GLU A CA 1
ATOM 1080 C C . GLU A 1 85 ? 40.577 7.987 46.952 1.00 32.57 110 GLU A C 1
ATOM 1081 O O . GLU A 1 85 ? 40.504 8.892 46.110 1.00 29.25 110 GLU A O 1
ATOM 1093 N N . LEU A 1 86 ? 39.852 7.967 48.068 1.00 28.39 111 LEU A N 1
ATOM 1094 C CA . LEU A 1 86 ? 38.965 9.063 48.450 1.00 24.38 111 LEU A CA 1
ATOM 1095 C C . LEU A 1 86 ? 39.535 9.802 49.661 1.00 28.11 111 LEU A C 1
ATOM 1096 O O . LEU A 1 86 ? 40.248 9.203 50.460 1.00 31.81 111 LEU A O 1
ATOM 1112 N N . ASP A 1 87 ? 39.218 11.084 49.818 1.00 30.89 112 ASP A N 1
ATOM 1113 C CA . ASP A 1 87 ? 39.590 11.784 51.048 1.00 33.44 112 ASP A CA 1
ATOM 1114 C C . ASP A 1 87 ? 38.448 11.650 52.053 1.00 39.08 112 ASP A C 1
ATOM 1115 O O . ASP A 1 87 ? 37.455 10.973 51.783 1.00 33.48 112 ASP A O 1
ATOM 1124 N N . SER A 1 88 ? 38.581 12.294 53.209 1.00 43.64 113 SER A N 1
ATOM 1125 C CA . SER A 1 88 ? 37.622 12.093 54.287 1.00 44.58 113 SER A CA 1
ATOM 1126 C C . SER A 1 88 ? 36.228 12.621 53.934 1.00 43.94 113 SER A C 1
ATOM 1127 O O . SER A 1 88 ? 35.257 12.316 54.623 1.00 44.32 113 SER A O 1
ATOM 1135 N N . SER A 1 89 ? 36.126 13.399 52.859 1.00 36.49 114 SER A N 1
ATOM 1136 C CA . SER A 1 89 ? 34.833 13.904 52.407 1.00 37.57 114 SER A CA 1
ATOM 1137 C C . SER A 1 89 ? 34.276 13.087 51.242 1.00 33.00 114 SER A C 1
ATOM 1138 O O . SER A 1 89 ? 33.278 13.471 50.638 1.00 32.82 114 SER A O 1
ATOM 1146 N N . GLY A 1 90 ? 34.931 11.980 50.918 1.00 34.33 115 GLY A N 1
ATOM 1147 C CA . GLY A 1 90 ? 34.475 11.108 49.844 1.00 35.43 115 GLY A CA 1
ATOM 1148 C C . GLY A 1 90 ? 34.904 11.565 48.458 1.00 33.12 115 GLY A C 1
ATOM 1149 O O . GLY A 1 90 ? 34.359 11.117 47.448 1.00 27.89 115 GLY A O 1
ATOM 1153 N N . HIS A 1 91 ? 35.902 12.445 48.400 1.00 28.66 116 HIS A N 1
ATOM 1154 C CA . HIS A 1 91 ? 36.334 12.989 47.120 1.00 29.54 116 HIS A CA 1
ATOM 1155 C C . HIS A 1 91 ? 37.474 12.197 46.500 1.00 25.17 116 HIS A C 1
ATOM 1156 O O . HIS A 1 91 ? 38.482 11.898 47.134 1.00 23.65 116 HIS A O 1
ATOM 1170 N N . LEU A 1 92 ? 37.286 11.857 45.232 1.00 25.50 117 LEU A N 1
ATOM 1171 C CA . LEU A 1 92 ? 38.276 11.122 44.484 1.00 26.15 117 LEU A CA 1
ATOM 1172 C C . LEU A 1 92 ? 39.530 11.952 44.257 1.00 24.64 117 LEU A C 1
ATOM 1173 O O . LEU A 1 92 ? 39.470 13.128 43.914 1.00 25.57 117 LEU A O 1
ATOM 1189 N N . GLN A 1 93 ? 40.663 11.299 44.438 1.00 25.42 118 GLN A N 1
ATOM 1190 C CA . GLN A 1 93 ? 41.971 11.882 44.173 1.00 27.93 118 GLN A CA 1
ATOM 1191 C C . GLN A 1 93 ? 42.517 11.325 42.863 1.00 26.18 118 GLN A C 1
ATOM 1192 O O . GLN A 1 93 ? 42.895 10.149 42.798 1.00 27.43 118 GLN A O 1
ATOM 1206 N N . ILE A 1 94 ? 42.565 12.157 41.821 1.00 27.44 119 ILE A N 1
ATOM 1207 C CA . ILE A 1 94 ? 43.034 11.704 40.512 1.00 21.45 119 ILE A CA 1
ATOM 1208 C C . ILE A 1 94 ? 43.559 12.876 39.691 1.00 23.78 119 ILE A C 1
ATOM 1209 O O . ILE A 1 94 ? 43.080 13.992 39.837 1.00 27.00 119 ILE A O 1
ATOM 1225 N N . SER A 1 95 ? 44.548 12.624 38.836 1.00 22.35 120 SER A N 1
ATOM 1226 C CA . SER A 1 95 ? 45.168 13.697 38.073 1.00 21.59 120 SER A CA 1
ATOM 1227 C C . SER A 1 95 ? 44.580 13.822 36.684 1.00 21.90 120 SER A C 1
ATOM 1228 O O . SER A 1 95 ? 44.198 12.841 36.047 1.00 23.03 120 SER A O 1
ATOM 1236 N N . GLU A 1 96 ? 44.525 15.053 36.203 1.00 22.79 121 GLU A N 1
ATOM 1237 C CA . GLU A 1 96 ? 44.081 15.335 34.849 1.00 20.48 121 GLU A CA 1
ATOM 1238 C C . GLU A 1 96 ? 44.942 14.616 33.796 1.00 21.19 121 GLU A C 1
ATOM 1239 O O . GLU A 1 96 ? 44.428 14.113 32.805 1.00 20.41 121 GLU A O 1
ATOM 1251 N N . GLU A 1 97 ? 46.253 14.553 34.024 1.00 22.17 122 GLU A N 1
ATOM 1252 C CA . GLU A 1 97 ? 47.156 13.872 33.090 1.00 22.64 122 GLU A CA 1
ATOM 1253 C C . GLU A 1 97 ? 46.822 12.382 32.937 1.00 18.38 122 GLU A C 1
ATOM 1254 O O . GLU A 1 97 ? 46.851 11.860 31.825 1.00 22.59 122 GLU A O 1
ATOM 1266 N N . VAL A 1 98 ? 46.482 11.712 34.031 1.00 19.79 123 VAL A N 1
ATOM 1267 C CA . VAL A 1 98 ? 46.084 10.303 33.966 1.00 18.84 123 VAL A CA 1
ATOM 1268 C C . VAL A 1 98 ? 44.838 10.127 33.091 1.00 20.34 123 VAL A C 1
ATOM 1269 O O . VAL A 1 98 ? 44.709 9.161 32.329 1.00 20.29 123 VAL A O 1
ATOM 1282 N N . ILE A 1 99 ? 43.925 11.083 33.184 1.00 15.74 124 ILE A N 1
ATOM 1283 C CA . ILE A 1 99 ? 42.691 11.022 32.403 1.00 14.14 124 ILE A CA 1
ATOM 1284 C C . ILE A 1 99 ? 42.981 11.222 30.917 1.00 17.52 124 ILE A C 1
ATOM 1285 O O . ILE A 1 99 ? 42.546 10.447 30.063 1.00 15.83 124 ILE A O 1
ATOM 1301 N N . ILE A 1 100 ? 43.745 12.264 30.614 1.00 18.25 125 ILE A N 1
ATOM 1302 C CA . ILE A 1 100 ? 44.031 12.617 29.244 1.00 18.39 125 ILE A CA 1
ATOM 1303 C C . ILE A 1 100 ? 44.769 11.488 28.551 1.00 19.78 125 ILE A C 1
ATOM 1304 O O . ILE A 1 100 ? 44.523 11.225 27.378 1.00 20.88 125 ILE A O 1
ATOM 1320 N N . ALA A 1 101 ? 45.668 10.818 29.283 1.00 19.55 126 ALA A N 1
ATOM 1321 C CA . ALA A 1 101 ? 46.454 9.723 28.734 1.00 22.40 126 ALA A CA 1
ATOM 1322 C C . ALA A 1 101 ? 45.615 8.582 28.179 1.00 23.93 126 ALA A C 1
ATOM 1323 O O . ALA A 1 101 ? 46.115 7.793 27.371 1.00 24.42 126 ALA A O 1
ATOM 1330 N N . GLN A 1 102 ? 44.365 8.460 28.621 1.00 17.96 127 GLN A N 1
ATOM 1331 C CA . GLN A 1 102 ? 43.493 7.378 28.173 1.00 18.46 127 GLN A CA 1
ATOM 1332 C C . GLN A 1 102 ? 42.722 7.677 26.879 1.00 20.62 127 GLN A C 1
ATOM 1333 O O . GLN A 1 102 ? 42.012 6.814 26.383 1.00 20.58 127 GLN A O 1
ATOM 1347 N N . GLN A 1 103 ? 42.854 8.893 26.359 1.00 19.16 128 GLN A N 1
ATOM 1348 C CA . GLN A 1 103 ? 42.132 9.332 25.149 1.00 19.38 128 GLN A CA 1
ATOM 1349 C C . GLN A 1 103 ? 40.626 9.012 25.152 1.00 18.10 128 GLN A C 1
ATOM 1350 O O . GLN A 1 103 ? 40.093 8.389 24.220 1.00 19.51 128 GLN A O 1
ATOM 1364 N N . PRO A 1 104 ? 39.931 9.452 26.198 1.00 16.70 129 PRO A N 1
ATOM 1365 C CA . PRO A 1 104 ? 38.478 9.272 26.251 1.00 14.17 129 PRO A CA 1
ATOM 1366 C C . PRO A 1 104 ? 37.774 10.193 25.272 1.00 15.01 129 PRO A C 1
ATOM 1367 O O . PRO A 1 104 ? 38.411 11.184 24.877 1.00 18.32 129 PRO A O 1
ATOM 1378 N N . ASP A 1 105 ? 36.515 9.926 24.908 1.00 14.57 130 ASP A N 1
ATOM 1379 C CA . ASP A 1 105 ? 35.762 10.946 24.179 1.00 14.26 130 ASP A CA 1
ATOM 1380 C C . ASP A 1 105 ? 34.843 11.750 25.080 1.00 15.63 130 ASP A C 1
ATOM 1381 O O . ASP A 1 105 ? 34.484 12.874 24.728 1.00 17.16 130 ASP A O 1
ATOM 1390 N N . LEU A 1 106 ? 34.527 11.209 26.254 1.00 13.39 131 LEU A N 1
ATOM 1391 C CA . LEU A 1 106 ? 33.660 11.889 27.215 1.00 11.29 131 LEU A CA 1
ATOM 1392 C C . LEU A 1 106 ? 34.086 11.502 28.642 1.00 12.85 131 LEU A C 1
ATOM 1393 O O . LEU A 1 106 ? 34.342 10.330 28.901 1.00 13.34 131 LEU A O 1
ATOM 1409 N N . VAL A 1 107 ? 34.172 12.495 29.525 1.00 11.45 132 VAL A N 1
ATOM 1410 C CA . VAL A 1 107 ? 34.402 12.301 30.944 1.00 10.99 132 VAL A CA 1
ATOM 1411 C C . VAL A 1 107 ? 33.188 12.767 31.721 1.00 13.11 132 VAL A C 1
ATOM 1412 O O . VAL A 1 107 ? 32.690 13.872 31.481 1.00 13.46 132 VAL A O 1
ATOM 1425 N N . LEU A 1 108 ? 32.695 11.910 32.612 1.00 12.72 133 LEU A N 1
ATOM 1426 C CA . LEU A 1 108 ? 31.555 12.236 33.463 1.00 12.44 133 LEU A CA 1
ATOM 1427 C C . LEU A 1 108 ? 32.033 12.453 34.878 1.00 14.00 133 LEU A C 1
ATOM 1428 O O . LEU A 1 108 ? 32.549 11.526 35.536 1.00 13.33 133 LEU A O 1
ATOM 1444 N N . GLY A 1 109 ? 31.849 13.686 35.345 1.00 13.43 134 GLY A N 1
ATOM 1445 C CA . GLY A 1 109 ? 32.363 14.134 36.633 1.00 14.22 134 GLY A CA 1
ATOM 1446 C C . GLY A 1 109 ? 33.692 14.858 36.546 1.00 16.30 134 GLY A C 1
ATOM 1447 O O . GLY A 1 109 ? 34.545 14.511 35.735 1.00 15.07 134 GLY A O 1
ATOM 1451 N N . LEU A 1 110 ? 33.872 15.845 37.413 1.00 15.99 135 LEU A N 1
ATOM 1452 C CA . LEU A 1 110 ? 35.124 16.572 37.554 1.00 16.33 135 LEU A CA 1
ATOM 1453 C C . LEU A 1 110 ? 35.620 16.552 38.985 1.00 20.00 135 LEU A C 1
ATOM 1454 O O . LEU A 1 110 ? 35.277 17.425 39.795 1.00 20.30 135 LEU A O 1
ATOM 1470 N N . PRO A 1 111 ? 36.447 15.565 39.310 1.00 17.60 136 PRO A N 1
ATOM 1471 C CA . PRO A 1 111 ? 37.087 15.524 40.621 1.00 17.89 136 PRO A CA 1
ATOM 1472 C C . PRO A 1 111 ? 37.908 16.779 40.913 1.00 21.73 136 PRO A C 1
ATOM 1473 O O . PRO A 1 111 ? 38.272 17.524 40.003 1.00 21.53 136 PRO A O 1
ATOM 1484 N N . ASP A 1 112 ? 38.215 16.982 42.187 1.00 23.97 137 ASP A N 1
ATOM 1485 C CA . ASP A 1 112 ? 39.079 18.082 42.614 1.00 31.39 137 ASP A CA 1
ATOM 1486 C C . ASP A 1 112 ? 40.337 18.184 41.766 1.00 26.32 137 ASP A C 1
ATOM 1487 O O . ASP A 1 112 ? 41.055 17.203 41.574 1.00 25.97 137 ASP A O 1
ATOM 1496 N N . GLY A 1 113 ? 40.594 19.379 41.244 1.00 29.74 138 GLY A N 1
ATOM 1497 C CA . GLY A 1 113 ? 41.814 19.618 40.499 1.00 34.44 138 GLY A CA 1
ATOM 1498 C C . GLY A 1 113 ? 41.801 19.159 39.054 1.00 36.49 138 GLY A C 1
ATOM 1499 O O . GLY A 1 113 ? 42.774 19.386 38.338 1.00 34.33 138 GLY A O 1
ATOM 1503 N N . VAL A 1 114 ? 40.724 18.502 38.625 1.00 24.99 139 VAL A N 1
ATOM 1504 C CA . VAL A 1 114 ? 40.543 18.151 37.217 1.00 23.93 139 VAL A CA 1
ATOM 1505 C C . VAL A 1 114 ? 39.665 19.235 36.605 1.00 28.08 139 VAL A C 1
ATOM 1506 O O . VAL A 1 114 ? 38.602 19.516 37.144 1.00 23.86 139 VAL A O 1
ATOM 1519 N N . THR A 1 115 ? 40.086 19.833 35.496 1.00 25.88 140 THR A N 1
ATOM 1520 C CA . THR A 1 115 ? 39.390 21.018 34.991 1.00 25.91 140 THR A CA 1
ATOM 1521 C C . THR A 1 115 ? 38.719 20.752 33.659 1.00 20.87 140 THR A C 1
ATOM 1522 O O . THR A 1 115 ? 39.239 20.014 32.840 1.00 20.36 140 THR A O 1
ATOM 1533 N N . ARG A 1 116 ? 37.559 21.372 33.436 1.00 19.85 141 ARG A N 1
ATOM 1534 C CA . ARG A 1 116 ? 36.882 21.248 32.163 1.00 16.80 141 ARG A CA 1
ATOM 1535 C C . ARG A 1 116 ? 37.806 21.756 31.046 1.00 16.98 141 ARG A C 1
ATOM 1536 O O . ARG A 1 116 ? 37.930 21.152 29.979 1.00 19.45 141 ARG A O 1
ATOM 1557 N N . GLU A 1 117 ? 38.450 22.887 31.306 1.00 20.13 142 GLU A N 1
ATOM 1558 C CA . GLU A 1 117 ? 39.254 23.544 30.292 1.00 23.96 142 GLU A CA 1
ATOM 1559 C C . GLU A 1 117 ? 40.417 22.664 29.821 1.00 21.92 142 GLU A C 1
ATOM 1560 O O . GLU A 1 117 ? 40.712 22.572 28.615 1.00 20.57 142 GLU A O 1
ATOM 1572 N N . GLY A 1 118 ? 41.079 22.021 30.781 1.00 21.29 143 GLY A N 1
ATOM 1573 C CA . GLY A 1 118 ? 42.204 21.156 30.474 1.00 24.75 143 GLY A CA 1
ATOM 1574 C C . GLY A 1 118 ? 41.796 19.995 29.598 1.00 23.59 143 GLY A C 1
ATOM 1575 O O . GLY A 1 118 ? 42.537 19.580 28.714 1.00 22.61 143 GLY A O 1
ATOM 1579 N N . LEU A 1 119 ? 40.612 19.441 29.851 1.00 17.36 144 LEU A N 1
ATOM 1580 C CA . LEU A 1 119 ? 40.131 18.339 29.051 1.00 15.28 144 LEU A CA 1
ATOM 1581 C C . LEU A 1 119 ? 39.608 18.792 27.695 1.00 16.85 144 LEU A C 1
ATOM 1582 O O . LEU A 1 119 ? 39.877 18.163 26.666 1.00 16.09 144 LEU A O 1
ATOM 1598 N N . GLU A 1 120 ? 38.849 19.888 27.684 1.00 16.97 145 GLU A N 1
ATOM 1599 C CA . GLU A 1 120 ? 38.284 20.395 26.449 1.00 15.96 145 GLU A CA 1
ATOM 1600 C C . GLU A 1 120 ? 39.366 20.838 25.462 1.00 19.95 145 GLU A C 1
ATOM 1601 O O . GLU A 1 120 ? 39.194 20.670 24.250 1.00 19.67 145 GLU A O 1
ATOM 1613 N N . ALA A 1 121 ? 40.475 21.360 25.996 1.00 23.09 146 ALA A N 1
ATOM 1614 C CA . ALA A 1 121 ? 41.618 21.815 25.191 1.00 24.73 146 ALA A CA 1
ATOM 1615 C C . ALA A 1 121 ? 42.208 20.723 24.303 1.00 24.78 146 ALA A C 1
ATOM 1616 O O . ALA A 1 121 ? 42.793 21.016 23.262 1.00 24.05 146 ALA A O 1
ATOM 1623 N N . VAL A 1 122 ? 42.061 19.463 24.695 1.00 22.74 147 VAL A N 1
ATOM 1624 C CA . VAL A 1 122 ? 42.550 18.373 23.856 1.00 22.10 147 VAL A CA 1
ATOM 1625 C C . VAL A 1 122 ? 41.448 17.548 23.210 1.00 24.14 147 VAL A C 1
ATOM 1626 O O . VAL A 1 122 ? 41.690 16.447 22.735 1.00 28.97 147 VAL A O 1
ATOM 1639 N N . GLY A 1 123 ? 40.233 18.097 23.188 1.00 21.71 148 GLY A N 1
ATOM 1640 C CA . GLY A 1 123 ? 39.144 17.530 22.420 1.00 23.11 148 GLY A CA 1
ATOM 1641 C C . GLY A 1 123 ? 38.232 16.564 23.166 1.00 22.34 148 GLY A C 1
ATOM 1642 O O . GLY A 1 123 ? 37.425 15.870 22.546 1.00 24.78 148 GLY A O 1
ATOM 1646 N N . ILE A 1 124 ? 38.331 16.543 24.490 1.00 17.65 149 ILE A N 1
ATOM 1647 C CA . ILE A 1 124 ? 37.545 15.642 25.322 1.00 15.46 149 ILE A CA 1
ATOM 1648 C C . ILE A 1 124 ? 36.301 16.381 25.815 1.00 19.04 149 ILE A C 1
ATOM 1649 O O . ILE A 1 124 ? 36.416 17.469 26.399 1.00 17.59 149 ILE A O 1
ATOM 1665 N N . ASN A 1 125 ? 35.127 15.799 25.610 1.00 14.35 150 ASN A N 1
ATOM 1666 C CA . ASN A 1 125 ? 33.898 16.405 26.138 1.00 13.14 150 ASN A CA 1
ATOM 1667 C C . ASN A 1 125 ? 33.770 16.100 27.620 1.00 12.68 150 ASN A C 1
ATOM 1668 O O . ASN A 1 125 ? 34.177 15.046 28.097 1.00 12.97 150 ASN A O 1
ATOM 1679 N N . VAL A 1 126 ? 33.177 17.042 28.330 1.00 12.58 151 VAL A N 1
ATOM 1680 C CA . VAL A 1 126 ? 32.984 16.941 29.768 1.00 11.96 151 VAL A CA 1
ATOM 1681 C C . VAL A 1 126 ? 31.540 17.229 30.179 1.00 11.35 151 VAL A C 1
ATOM 1682 O O . VAL A 1 126 ? 30.970 18.230 29.739 1.00 12.99 151 VAL A O 1
ATOM 1695 N N . LEU A 1 127 ? 30.944 16.348 30.992 1.00 10.65 152 LEU A N 1
ATOM 1696 C CA . LEU A 1 127 ? 29.616 16.615 31.591 1.00 11.26 152 LEU A CA 1
ATOM 1697 C C . LEU A 1 127 ? 29.675 16.398 33.090 1.00 12.59 152 LEU A C 1
ATOM 1698 O O . LEU A 1 127 ? 30.224 15.409 33.578 1.00 15.29 152 LEU A O 1
ATOM 1714 N N . VAL A 1 128 ? 29.097 17.359 33.805 1.00 11.77 153 VAL A N 1
ATOM 1715 C CA . VAL A 1 128 ? 28.928 17.325 35.250 1.00 12.68 153 VAL A CA 1
ATOM 1716 C C . VAL A 1 128 ? 27.424 17.190 35.560 1.00 14.01 153 VAL A C 1
ATOM 1717 O O . VAL A 1 128 ? 26.601 17.658 34.772 1.00 12.59 153 VAL A O 1
ATOM 1730 N N . GLN A 1 129 ? 27.050 16.561 36.672 1.00 13.63 154 GLN A N 1
ATOM 1731 C CA . GLN A 1 129 ? 25.639 16.545 37.029 1.00 12.50 154 GLN A CA 1
ATOM 1732 C C . GLN A 1 129 ? 25.177 18.007 37.202 1.00 12.28 154 GLN A C 1
ATOM 1733 O O . GLN A 1 129 ? 25.837 18.796 37.855 1.00 14.26 154 GLN A O 1
ATOM 1747 N N . PRO A 1 130 ? 24.036 18.369 36.600 1.00 12.55 155 PRO A N 1
ATOM 1748 C CA . PRO A 1 130 ? 23.686 19.799 36.614 1.00 15.22 155 PRO A CA 1
ATOM 1749 C C . PRO A 1 130 ? 23.633 20.486 37.977 1.00 16.98 155 PRO A C 1
ATOM 1750 O O . PRO A 1 130 ? 24.036 21.657 38.129 1.00 17.33 155 PRO A O 1
ATOM 1761 N N . THR A 1 131 ? 23.149 19.791 38.993 1.00 16.31 156 THR A N 1
ATOM 1762 C CA . THR A 1 131 ? 23.065 20.451 40.280 1.00 20.77 156 THR A CA 1
ATOM 1763 C C . THR A 1 131 ? 24.412 20.507 40.975 1.00 21.71 156 THR A C 1
ATOM 1764 O O . THR A 1 131 ? 24.511 21.120 42.021 1.00 20.74 156 THR A O 1
ATOM 1792 N N . CYS A 1 133 ? 27.020 21.824 39.267 1.00 17.73 158 CYS A N 1
ATOM 1793 C CA . CYS A 1 133 ? 27.686 22.951 38.643 1.00 18.45 158 CYS A CA 1
ATOM 1794 C C . CYS A 1 133 ? 28.058 23.981 39.691 1.00 22.10 158 CYS A C 1
ATOM 1795 O O . CYS A 1 133 ? 27.319 24.206 40.652 1.00 22.61 158 CYS A O 1
ATOM 1802 N N . PRO A 1 134 ? 29.190 24.658 39.485 1.00 24.96 159 PRO A N 1
ATOM 1803 C CA . PRO A 1 134 ? 29.534 25.696 40.456 1.00 28.10 159 PRO A CA 1
ATOM 1804 C C . PRO A 1 134 ? 28.632 26.912 40.356 1.00 28.80 159 PRO A C 1
ATOM 1805 O O . PRO A 1 134 ? 28.141 27.235 39.281 1.00 30.12 159 PRO A O 1
ATOM 1816 N N . GLY A 1 135 ? 28.449 27.593 41.478 1.00 27.34 160 GLY A N 1
ATOM 1817 C CA . GLY A 1 135 ? 27.543 28.712 41.553 1.00 31.38 160 GLY A CA 1
ATOM 1818 C C . GLY A 1 135 ? 26.146 28.227 41.895 1.00 32.98 160 GLY A C 1
ATOM 1819 O O . GLY A 1 135 ? 25.922 27.044 42.217 1.00 32.00 160 GLY A O 1
ATOM 1823 N N . GLY A 1 136 ? 25.195 29.145 41.827 1.00 33.73 161 GLY A N 1
ATOM 1824 C CA . GLY A 1 136 ? 23.827 28.821 42.166 1.00 29.22 161 GLY A CA 1
ATOM 1825 C C . GLY A 1 136 ? 23.220 27.938 41.092 1.00 25.51 161 GLY A C 1
ATOM 1826 O O . GLY A 1 136 ? 23.506 28.101 39.898 1.00 23.48 161 GLY A O 1
ATOM 1830 N N . VAL A 1 137 ? 22.392 26.988 41.514 1.00 20.37 162 VAL A N 1
ATOM 1831 C CA . VAL A 1 137 ? 21.653 26.155 40.569 1.00 18.27 162 VAL A CA 1
ATOM 1832 C C . VAL A 1 137 ? 20.134 26.143 40.841 1.00 18.72 162 VAL A C 1
ATOM 1833 O O . VAL A 1 137 ? 19.381 25.505 40.122 1.00 24.38 162 VAL A O 1
ATOM 1846 N N . GLY A 1 138 ? 19.687 26.867 41.854 1.00 20.00 163 GLY A N 1
ATOM 1847 C CA . GLY A 1 138 ? 18.289 26.931 42.203 1.00 21.00 163 GLY A CA 1
ATOM 1848 C C . GLY A 1 138 ? 17.851 25.734 43.034 1.00 21.99 163 GLY A C 1
ATOM 1849 O O . GLY A 1 138 ? 18.585 24.748 43.173 1.00 19.82 163 GLY A O 1
ATOM 1853 N N . ALA A 1 139 ? 16.658 25.811 43.600 1.00 19.36 164 ALA A N 1
ATOM 1854 C CA . ALA A 1 139 ? 16.167 24.716 44.447 1.00 21.22 164 ALA A CA 1
ATOM 1855 C C . ALA A 1 139 ? 15.897 23.489 43.585 1.00 18.99 164 ALA A C 1
ATOM 1856 O O . ALA A 1 139 ? 15.399 23.576 42.474 1.00 20.32 164 ALA A O 1
ATOM 1863 N N . THR A 1 140 ? 16.297 22.346 44.108 1.00 17.75 165 THR A N 1
ATOM 1864 C CA . THR A 1 140 ? 16.251 21.096 43.377 1.00 16.52 165 THR A CA 1
ATOM 1865 C C . THR A 1 140 ? 14.922 20.428 43.617 1.00 15.94 165 THR A C 1
ATOM 1866 O O . THR A 1 140 ? 14.330 20.594 44.665 1.00 17.05 165 THR A O 1
ATOM 1877 N N . THR A 1 141 ? 14.434 19.717 42.604 1.00 16.76 166 THR A N 1
ATOM 1878 C CA . THR A 1 141 ? 13.170 18.998 42.697 1.00 15.42 166 THR A CA 1
ATOM 1879 C C . THR A 1 141 ? 13.335 17.638 42.021 1.00 14.77 166 THR A C 1
ATOM 1880 O O . THR A 1 141 ? 14.372 17.368 41.397 1.00 15.43 166 THR A O 1
ATOM 1891 N N . PHE A 1 142 ? 12.307 16.789 42.109 1.00 16.08 167 PHE A N 1
ATOM 1892 C CA . PHE A 1 142 ? 12.363 15.531 41.370 1.00 16.45 167 PHE A CA 1
ATOM 1893 C C . PHE A 1 142 ? 12.392 15.742 39.840 1.00 15.62 167 PHE A C 1
ATOM 1894 O O . PHE A 1 142 ? 12.868 14.878 39.124 1.00 15.03 167 PHE A O 1
ATOM 1911 N N . ASP A 1 143 ? 11.922 16.883 39.347 1.00 17.39 168 ASP A N 1
ATOM 1912 C CA . ASP A 1 143 ? 12.096 17.184 37.919 1.00 16.52 168 ASP A CA 1
ATOM 1913 C C . ASP A 1 143 ? 13.562 17.136 37.484 1.00 16.06 168 ASP A C 1
ATOM 1914 O O . ASP A 1 1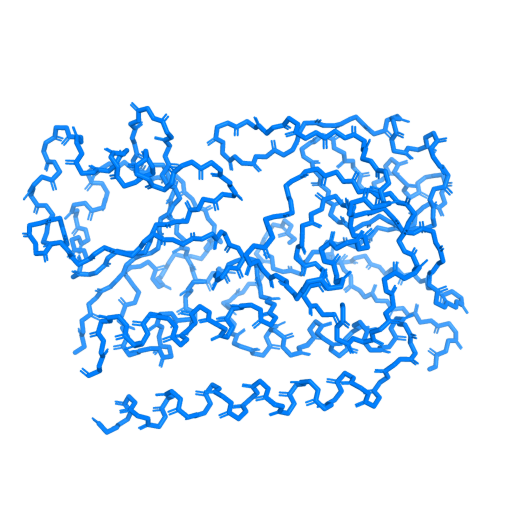43 ? 13.851 16.812 36.327 1.00 17.62 168 ASP A O 1
ATOM 1923 N N . ASP A 1 144 ? 14.494 17.440 38.400 1.00 14.83 169 ASP A N 1
ATOM 1924 C CA . ASP A 1 144 ? 15.913 17.363 38.083 1.00 13.97 169 ASP A CA 1
ATOM 1925 C C . ASP A 1 144 ? 16.374 15.918 37.848 1.00 14.07 169 ASP A C 1
ATOM 1926 O O . ASP A 1 144 ? 17.259 15.684 37.037 1.00 15.79 169 ASP A O 1
ATOM 1935 N N . VAL A 1 145 ? 15.745 14.944 38.500 1.00 11.92 170 VAL A N 1
ATOM 1936 C CA . VAL A 1 145 ? 15.992 13.539 38.180 1.00 12.69 170 VAL A CA 1
ATOM 1937 C C . VAL A 1 145 ? 15.557 13.255 36.741 1.00 12.20 170 VAL A C 1
ATOM 1938 O O . VAL A 1 145 ? 16.319 12.694 35.945 1.00 12.74 170 VAL A O 1
ATOM 1951 N N . TYR A 1 146 ? 14.341 13.665 36.417 1.00 12.49 171 TYR A N 1
ATOM 1952 C CA . TYR A 1 146 ? 13.727 13.265 35.139 1.00 13.70 171 TYR A CA 1
ATOM 1953 C C . TYR A 1 146 ? 14.406 13.960 33.973 1.00 13.49 171 TYR A C 1
ATOM 1954 O O . TYR A 1 146 ? 14.614 13.359 32.903 1.00 14.24 171 TYR A O 1
ATOM 1972 N N . GLU A 1 147 ? 14.798 15.213 34.184 1.00 13.74 172 GLU A N 1
ATOM 1973 C CA A GLU A 1 147 ? 15.470 16.014 33.165 0.46 16.38 172 GLU A CA 1
ATOM 1974 C CA B GLU A 1 147 ? 15.415 15.960 33.097 0.54 16.45 172 GLU A CA 1
ATOM 1975 C C . GLU A 1 147 ? 16.781 15.369 32.752 1.00 15.40 172 GLU A C 1
ATOM 1976 O O . GLU A 1 147 ? 17.128 15.258 31.565 1.00 15.62 172 GLU A O 1
ATOM 1999 N N . GLN A 1 148 ? 17.523 14.923 33.747 1.00 15.07 173 GLN A N 1
ATOM 2000 C CA . GLN A 1 148 ? 18.813 14.319 33.471 1.00 16.71 173 GLN A CA 1
ATOM 2001 C C . GLN A 1 148 ? 18.640 12.957 32.760 1.00 15.88 173 GLN A C 1
ATOM 2002 O O . GLN A 1 148 ? 19.396 12.616 31.843 1.00 14.36 173 GLN A O 1
ATOM 2016 N N . ILE A 1 149 ? 17.641 12.175 33.148 1.00 13.21 174 ILE A N 1
ATOM 2017 C CA . ILE A 1 149 ? 17.380 10.921 32.442 1.00 11.66 174 ILE A CA 1
ATOM 2018 C C . ILE A 1 149 ? 17.034 11.203 30.967 1.00 13.08 174 ILE A C 1
ATOM 2019 O O . ILE A 1 149 ? 17.507 10.519 30.056 1.00 12.74 174 ILE A O 1
ATOM 2035 N N . ASN A 1 150 ? 16.235 12.238 30.716 1.00 13.22 175 ASN A N 1
ATOM 2036 C CA . ASN A 1 150 ? 15.843 12.537 29.346 1.00 13.05 175 ASN A CA 1
ATOM 2037 C C . ASN A 1 150 ? 17.055 12.990 28.536 1.00 11.79 175 ASN A C 1
ATOM 2038 O O . ASN A 1 150 ? 17.147 12.672 27.365 1.00 11.78 175 ASN A O 1
ATOM 2049 N N . THR A 1 151 ? 17.966 13.726 29.170 1.00 12.58 176 THR A N 1
ATOM 2050 C CA . THR A 1 151 ? 19.230 14.109 28.538 1.00 13.45 176 THR A CA 1
ATOM 2051 C C . THR A 1 151 ? 20.068 12.884 28.173 1.00 12.45 176 THR A C 1
ATOM 2052 O O . THR A 1 151 ? 20.573 12.795 27.050 1.00 13.34 176 THR A O 1
ATOM 2063 N N . TYR A 1 152 ? 20.200 11.916 29.077 1.00 12.03 177 TYR A N 1
ATOM 2064 C CA . TYR A 1 152 ? 20.919 10.689 28.748 1.00 11.48 177 TYR A CA 1
ATOM 2065 C C . TYR A 1 152 ? 20.210 9.921 27.626 1.00 10.91 177 TYR 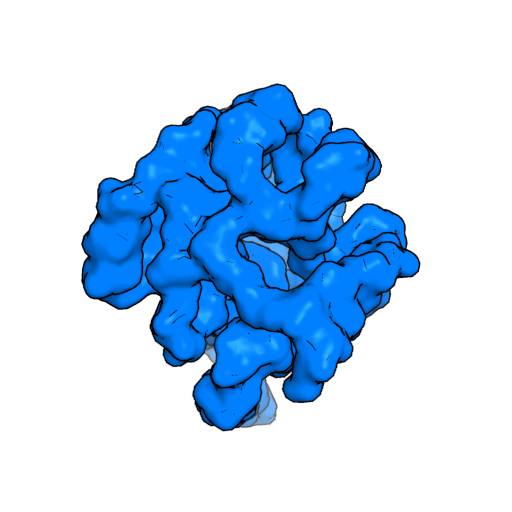A C 1
ATOM 2066 O O . TYR A 1 152 ? 20.846 9.340 26.768 1.00 12.90 177 TYR A O 1
ATOM 2084 N N . GLY A 1 153 ? 18.880 9.966 27.600 1.00 11.38 178 GLY A N 1
ATOM 2085 C CA . GLY A 1 153 ? 18.148 9.395 26.485 1.00 13.00 178 GLY A CA 1
ATOM 2086 C C . GLY A 1 153 ? 18.546 9.975 25.138 1.00 12.39 178 GLY A C 1
ATOM 2087 O O . GLY A 1 153 ? 18.704 9.233 24.168 1.00 12.64 178 GLY A O 1
ATOM 2091 N N . ARG A 1 154 ? 18.693 11.288 25.059 1.00 12.88 179 ARG A N 1
ATOM 2092 C CA . ARG A 1 154 ? 1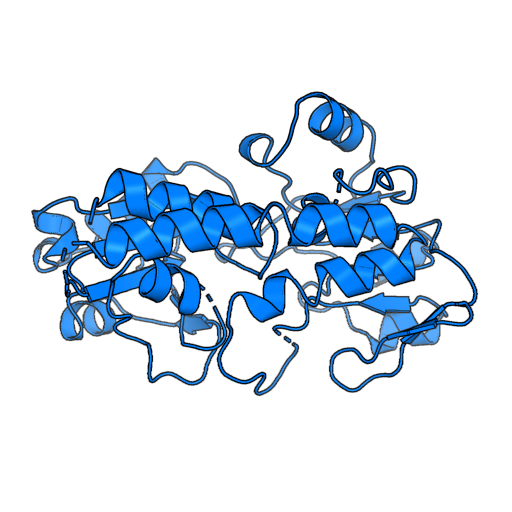9.171 11.917 23.815 1.00 14.37 179 ARG A CA 1
ATOM 2093 C C . ARG A 1 154 ? 20.618 11.548 23.506 1.00 14.84 179 ARG A C 1
ATOM 2094 O O . ARG A 1 154 ? 20.951 11.210 22.376 1.00 15.01 179 ARG A O 1
ATOM 2115 N N . LEU A 1 155 ? 21.464 11.616 24.527 1.00 12.04 180 LEU A N 1
ATOM 2116 C CA . LEU A 1 155 ? 22.907 11.424 24.353 1.00 12.62 180 LEU A CA 1
ATOM 2117 C C . LEU A 1 155 ? 23.228 10.043 23.802 1.00 12.67 180 LEU A C 1
ATOM 2118 O O . LEU A 1 155 ? 24.136 9.872 22.961 1.00 13.46 180 LEU A O 1
ATOM 2134 N N . PHE A 1 156 ? 22.502 9.050 24.297 1.00 12.13 181 PHE A N 1
ATOM 2135 C CA . PHE A 1 156 ? 22.736 7.659 23.918 1.00 13.69 181 PHE A CA 1
ATOM 2136 C C . PHE A 1 156 ? 21.764 7.122 22.869 1.00 18.49 181 PHE A C 1
ATOM 2137 O O . PHE A 1 156 ? 21.876 5.953 22.471 1.00 17.67 181 PHE A O 1
ATOM 2154 N N . ASP A 1 157 ? 20.848 7.973 22.387 1.00 15.52 182 ASP A N 1
ATOM 2155 C CA . ASP A 1 157 ? 19.839 7.572 21.392 1.00 17.66 182 ASP A CA 1
ATOM 2156 C C . ASP A 1 157 ? 19.003 6.411 21.941 1.00 18.92 182 ASP A C 1
ATOM 2157 O O . ASP A 1 157 ? 18.792 5.383 21.288 1.00 19.01 182 ASP A O 1
ATOM 2166 N N . ARG A 1 158 ? 18.534 6.608 23.168 1.00 15.56 183 ARG A N 1
ATOM 2167 C CA A ARG A 1 158 ? 17.689 5.653 23.867 0.55 13.25 183 ARG A CA 1
ATOM 2168 C CA B ARG A 1 158 ? 17.686 5.635 23.855 0.45 13.43 183 ARG A CA 1
ATOM 2169 C C . ARG A 1 158 ? 16.504 6.422 24.465 1.00 14.22 183 ARG A C 1
ATOM 2170 O O . ARG A 1 158 ? 16.155 6.270 25.642 1.00 15.76 183 ARG A O 1
ATOM 2211 N N . GLN A 1 159 ? 15.876 7.263 23.650 1.00 17.48 184 GLN A N 1
ATOM 2212 C CA . GLN A 1 159 ? 14.829 8.151 24.154 1.00 16.29 184 GLN A CA 1
ATOM 2213 C C . GLN A 1 159 ? 13.602 7.417 24.652 1.00 17.36 184 GLN A C 1
ATOM 2214 O O . GLN A 1 159 ? 13.016 7.796 25.662 1.00 15.55 184 GLN A O 1
ATOM 2228 N N . ASP A 1 160 ? 13.190 6.370 23.950 1.00 23.12 185 ASP A N 1
ATOM 2229 C CA . ASP A 1 160 ? 12.014 5.611 24.382 1.00 22.74 185 ASP A CA 1
ATOM 2230 C C . ASP A 1 160 ? 12.244 4.929 25.737 1.00 19.64 185 ASP A C 1
ATOM 2231 O O . ASP A 1 160 ? 11.404 5.004 26.636 1.00 18.99 185 ASP A O 1
ATOM 2240 N N . ARG A 1 161 ? 13.400 4.296 25.897 1.00 16.94 186 ARG A N 1
ATOM 2241 C CA . ARG A 1 161 ? 13.779 3.704 27.159 1.00 14.81 186 ARG A CA 1
ATOM 2242 C C . ARG A 1 161 ? 13.880 4.738 28.298 1.00 15.93 186 ARG A C 1
ATOM 2243 O O . ARG A 1 161 ? 13.474 4.479 29.432 1.00 16.28 186 ARG A O 1
ATOM 2264 N N . ALA A 1 162 ? 14.410 5.915 27.990 1.00 15.37 187 ALA A N 1
ATOM 2265 C CA . ALA A 1 162 ? 14.514 6.970 28.986 1.00 13.93 187 ALA A CA 1
ATOM 2266 C C . ALA A 1 162 ? 13.117 7.425 29.431 1.00 11.82 187 ALA A C 1
ATOM 2267 O O . ALA A 1 162 ? 12.859 7.642 30.623 1.00 13.07 187 ALA A O 1
ATOM 2274 N N . ALA A 1 163 ? 12.215 7.582 28.475 1.00 13.91 188 ALA A N 1
ATOM 2275 C CA . ALA A 1 163 ? 10.841 7.972 28.797 1.00 15.08 188 ALA A CA 1
ATOM 2276 C C . ALA A 1 163 ? 10.125 6.950 29.704 1.00 15.20 188 ALA A C 1
ATOM 2277 O O . ALA A 1 163 ? 9.392 7.329 30.636 1.00 15.11 188 ALA A O 1
ATOM 2284 N N . GLU A 1 164 ? 10.353 5.662 29.454 1.00 13.92 189 GLU A N 1
ATOM 2285 C CA . GLU A 1 164 ? 9.764 4.603 30.271 1.00 16.28 189 GLU A CA 1
ATOM 2286 C C . GLU A 1 164 ? 10.348 4.615 31.676 1.00 13.85 189 GLU A C 1
ATOM 2287 O O . GLU A 1 164 ? 9.620 4.390 32.635 1.00 13.91 189 GLU A O 1
ATOM 2299 N N . LEU A 1 165 ? 11.644 4.906 31.799 1.00 13.42 190 LEU A N 1
ATOM 2300 C CA . LEU A 1 165 ? 12.274 5.031 33.124 1.00 14.19 190 LEU A CA 1
ATOM 2301 C C . LEU A 1 165 ? 11.671 6.193 33.907 1.00 12.67 190 LEU A C 1
ATOM 2302 O O . LEU A 1 165 ? 11.307 6.045 35.072 1.00 15.17 190 LEU A O 1
ATOM 2318 N N . VAL A 1 166 ? 11.501 7.335 33.257 1.00 11.06 191 VAL A N 1
ATOM 2319 C CA . VAL A 1 166 ? 10.942 8.505 33.913 1.00 12.18 191 VAL A CA 1
ATOM 2320 C C . VAL A 1 166 ? 9.517 8.195 34.374 1.00 14.73 191 VAL A C 1
ATOM 2321 O O . VAL A 1 166 ? 9.143 8.498 35.511 1.00 14.43 191 VAL A O 1
ATOM 2334 N N . ALA A 1 167 ? 8.724 7.573 33.508 1.00 12.55 192 ALA A N 1
ATOM 2335 C CA . ALA A 1 167 ? 7.354 7.225 33.885 1.00 14.60 192 ALA A CA 1
ATOM 2336 C C . ALA A 1 167 ? 7.323 6.307 35.105 1.00 14.37 192 ALA A C 1
ATOM 2337 O O . ALA A 1 167 ? 6.539 6.513 36.024 1.00 14.92 192 ALA A O 1
ATOM 2344 N N . SER A 1 168 ? 8.202 5.301 35.151 1.00 13.82 193 SER A N 1
ATOM 2345 C CA A SER A 1 168 ? 8.221 4.357 36.262 0.63 14.31 193 SER A CA 1
ATOM 2346 C CA B SER A 1 168 ? 8.177 4.364 36.271 0.37 15.12 193 SER A CA 1
ATOM 2347 C C . SER A 1 168 ? 8.596 5.060 37.570 1.00 15.26 193 SER A C 1
ATOM 2348 O O . SER A 1 168 ? 8.001 4.798 38.633 1.00 15.70 193 SER A O 1
ATOM 2363 N N . LEU A 1 169 ? 9.578 5.955 37.490 1.00 13.13 194 LEU A N 1
ATOM 2364 C CA . LEU A 1 169 ? 10.021 6.707 38.660 1.00 14.35 194 LEU A CA 1
ATOM 2365 C C . LEU A 1 169 ? 8.948 7.672 39.135 1.00 14.89 194 LEU A C 1
ATOM 2366 O O . LEU A 1 169 ? 8.692 7.743 40.339 1.00 16.10 194 LEU A O 1
ATOM 2382 N N . ARG A 1 170 ? 8.322 8.417 38.208 1.00 15.34 195 ARG A N 1
ATOM 2383 C CA . ARG A 1 170 ? 7.248 9.344 38.579 1.00 15.00 195 ARG A CA 1
ATOM 2384 C C . ARG A 1 170 ? 6.136 8.622 39.322 1.00 15.86 195 ARG A C 1
ATOM 2385 O O . ARG A 1 170 ? 5.581 9.138 40.277 1.00 16.50 195 ARG A O 1
ATOM 2406 N N . GLN A 1 171 ? 5.790 7.423 38.865 1.00 14.71 196 GLN A N 1
ATOM 2407 C CA . GLN A 1 171 ? 4.737 6.658 39.514 1.00 16.19 196 GLN A CA 1
ATOM 2408 C C . GLN A 1 171 ? 5.114 6.289 40.951 1.00 16.78 196 GLN A C 1
ATOM 2409 O O . GLN A 1 171 ? 4.275 6.375 41.839 1.00 17.19 196 GLN A O 1
ATOM 2423 N N . ARG A 1 172 ? 6.377 5.918 41.178 1.00 17.16 197 ARG A N 1
ATOM 2424 C CA . ARG A 1 172 ? 6.835 5.536 42.507 1.00 15.98 197 ARG A CA 1
ATOM 2425 C C . ARG A 1 172 ? 6.868 6.721 43.451 1.00 18.15 197 ARG A C 1
ATOM 2426 O O . ARG A 1 172 ? 6.491 6.606 44.607 1.00 18.43 197 ARG A O 1
ATOM 2447 N N . VAL A 1 173 ? 7.278 7.871 42.948 1.00 16.83 198 VAL A N 1
ATOM 2448 C CA . VAL A 1 173 ? 7.280 9.083 43.758 1.00 15.25 198 VAL A CA 1
ATOM 2449 C C . VAL A 1 173 ? 5.839 9.474 44.101 1.00 17.89 198 VAL A C 1
ATOM 2450 O O . VAL A 1 173 ? 5.544 9.842 45.243 1.00 19.02 198 VAL A O 1
ATOM 2463 N N . ALA A 1 174 ? 4.933 9.366 43.131 1.00 15.33 199 ALA A N 1
ATOM 2464 C CA . ALA A 1 174 ? 3.533 9.709 43.377 1.00 20.38 199 ALA A CA 1
ATOM 2465 C C . ALA A 1 174 ? 2.921 8.815 44.464 1.00 22.10 199 ALA A C 1
ATOM 2466 O O . ALA A 1 174 ? 2.116 9.276 45.285 1.00 22.37 199 ALA A O 1
ATOM 2473 N N . ALA A 1 175 ? 3.310 7.547 44.479 1.00 21.28 200 ALA A N 1
ATOM 2474 C CA . ALA A 1 175 ? 2.816 6.604 45.474 1.00 21.37 200 ALA A CA 1
ATOM 2475 C C . ALA A 1 175 ? 3.258 6.986 46.892 1.00 21.96 200 ALA A C 1
ATOM 2476 O O . ALA A 1 175 ? 2.455 6.910 47.836 1.00 23.44 200 ALA A O 1
ATOM 2483 N N . VAL A 1 176 ? 4.501 7.422 47.056 1.00 23.54 201 VAL A N 1
ATOM 2484 C CA . VAL A 1 176 ? 4.961 7.877 48.370 1.00 20.34 201 VAL A CA 1
ATOM 2485 C C . VAL A 1 176 ? 4.213 9.157 48.763 1.00 18.45 201 VAL A C 1
ATOM 2486 O O . VAL A 1 176 ? 3.702 9.278 49.887 1.00 24.44 201 VAL A O 1
ATOM 2499 N N . GLU A 1 177 ? 4.100 10.103 47.833 1.00 22.39 202 GLU A N 1
ATOM 2500 C CA . GLU A 1 177 ? 3.482 11.389 48.161 1.00 23.71 202 GLU A CA 1
ATOM 2501 C C . GLU A 1 177 ? 1.998 11.204 48.476 1.00 29.42 202 GLU A C 1
ATOM 2502 O O . GLU A 1 177 ? 1.456 11.893 49.345 1.00 28.21 202 GLU A O 1
ATOM 2514 N N . LYS A 1 178 ? 1.338 10.285 47.773 1.00 23.46 203 LYS A N 1
ATOM 2515 C CA . LYS A 1 178 ? -0.050 9.951 48.113 1.00 25.23 203 LYS A CA 1
ATOM 2516 C C . LYS A 1 178 ? -0.173 9.388 49.540 1.00 28.00 203 LYS A C 1
ATOM 2517 O O . LYS A 1 178 ? -1.067 9.806 50.309 1.00 27.21 203 LYS A O 1
ATOM 2536 N N . ALA A 1 179 ? 0.692 8.442 49.893 1.00 27.55 204 ALA A N 1
ATOM 2537 C CA . ALA A 1 179 ? 0.681 7.867 51.243 1.00 30.59 204 ALA A CA 1
ATOM 2538 C C . ALA A 1 179 ? 0.900 8.949 52.297 1.00 34.06 204 ALA A C 1
ATOM 2539 O O . ALA A 1 179 ? 0.282 8.953 53.362 1.00 32.50 204 ALA A O 1
ATOM 2546 N N . VAL A 1 180 ? 1.802 9.866 51.997 1.00 28.52 205 VAL A N 1
ATOM 2547 C CA . VAL A 1 180 ? 2.083 10.970 52.899 1.00 32.35 205 VAL A CA 1
ATOM 2548 C C . VAL A 1 180 ? 0.868 11.887 53.015 1.00 37.65 205 VAL A C 1
ATOM 2549 O O . VAL A 1 180 ? 0.567 12.377 54.102 1.00 39.50 205 VAL A O 1
ATOM 2562 N N . GLU A 1 181 ? 0.171 12.115 51.903 1.00 30.19 206 GLU A N 1
ATOM 2563 C CA . GLU A 1 181 ? -1.012 12.980 51.910 1.00 34.85 206 GLU A CA 1
ATOM 2564 C C . GLU A 1 181 ? -2.070 12.422 52.839 1.00 35.74 206 GLU A C 1
ATOM 2565 O O . GLU A 1 181 ? -2.838 13.176 53.423 1.00 39.75 206 GLU A O 1
ATOM 2569 N N . LYS A 1 182 ? -2.135 11.104 52.959 1.00 38.20 207 LYS A N 1
ATOM 2570 C CA . LYS A 1 182 ? -3.011 10.481 53.953 1.00 44.30 207 LYS A CA 1
ATOM 2571 C C . LYS A 1 182 ? -2.263 10.307 55.283 1.00 51.23 207 LYS A C 1
ATOM 2572 O O . LYS A 1 182 ? -2.158 11.235 56.094 1.00 55.73 207 LYS A O 1
ATOM 2591 N N . ARG A 1 188 ? 4.028 17.982 60.964 1.00 41.65 213 ARG A N 1
ATOM 2592 C CA . ARG A 1 188 ? 5.198 17.668 60.130 1.00 45.63 213 ARG A CA 1
ATOM 2593 C C . ARG A 1 188 ? 6.475 17.597 60.959 1.00 41.50 213 ARG A C 1
ATOM 2594 O O . ARG A 1 188 ? 6.889 18.598 61.552 1.00 39.45 213 ARG A O 1
ATOM 2614 N N . ARG A 1 189 ? 7.120 16.437 60.967 1.00 32.92 214 ARG A N 1
ATOM 2615 C CA . ARG A 1 189 ? 8.418 16.319 61.620 1.00 26.96 214 ARG A CA 1
ATOM 2616 C C . ARG A 1 189 ? 9.497 17.044 60.826 1.00 24.48 214 ARG A C 1
ATOM 2617 O O . ARG A 1 189 ? 9.349 17.257 59.617 1.00 22.96 214 ARG A O 1
ATOM 2638 N N . SER A 1 190 ? 10.580 17.417 61.505 1.00 23.77 215 SER A N 1
ATOM 2639 C CA . SER A 1 190 ? 11.708 18.072 60.848 1.00 22.48 215 SER A CA 1
ATOM 2640 C C . SER A 1 190 ? 12.799 17.048 60.592 1.00 21.35 215 SER A C 1
ATOM 2641 O O . SER A 1 190 ? 12.834 15.977 61.205 1.00 21.29 215 SER A O 1
ATOM 2649 N N . ALA A 1 191 ? 13.687 17.385 59.676 1.00 19.54 216 ALA A N 1
ATOM 2650 C CA . ALA A 1 191 ? 14.743 16.468 59.285 1.00 21.60 216 ALA A CA 1
ATOM 2651 C C . ALA A 1 191 ? 15.934 17.227 58.743 1.00 19.16 216 ALA A C 1
ATOM 2652 O O . ALA A 1 191 ? 15.809 18.369 58.340 1.00 18.91 216 ALA A O 1
ATOM 2659 N N . ALA A 1 192 ? 17.089 16.577 58.758 1.00 16.37 217 ALA A N 1
ATOM 2660 C CA . ALA A 1 192 ? 18.275 17.041 58.049 1.00 16.34 217 ALA A CA 1
ATOM 2661 C C . ALA A 1 192 ? 18.987 15.873 57.434 1.00 17.98 217 ALA A C 1
ATOM 2662 O O . ALA A 1 192 ? 18.953 14.754 57.954 1.00 18.13 217 ALA A O 1
ATOM 2669 N N . VAL A 1 193 ? 19.675 16.148 56.342 1.00 16.46 218 VAL A N 1
ATOM 2670 C CA . VAL A 1 193 ? 20.596 15.189 55.767 1.00 15.15 218 VAL A CA 1
ATOM 2671 C C . VAL A 1 193 ? 22.027 15.722 55.962 1.00 17.17 218 VAL A C 1
ATOM 2672 O O . VAL A 1 193 ? 22.313 16.894 55.688 1.00 18.22 218 VAL A O 1
ATOM 2685 N N . LEU A 1 194 ? 22.903 14.864 56.479 1.00 13.71 219 LEU A N 1
ATOM 2686 C CA . LEU A 1 194 ? 24.286 15.197 56.766 1.00 14.06 219 LEU A CA 1
ATOM 2687 C C . LEU A 1 194 ? 25.241 14.267 56.055 1.00 13.61 219 LEU A C 1
ATOM 2688 O O . LEU A 1 194 ? 24.881 13.138 55.712 1.00 15.83 219 LEU A O 1
ATOM 2704 N N . TYR A 1 195 ? 26.477 14.731 55.898 1.00 14.20 220 TYR A N 1
ATOM 2705 C CA . TYR A 1 195 ? 27.576 13.892 55.471 1.00 17.38 220 TYR A CA 1
ATOM 2706 C C . TYR A 1 195 ? 28.642 13.930 56.564 1.00 19.69 220 TYR A C 1
ATOM 2707 O O . TYR A 1 195 ? 29.471 14.848 56.592 1.00 19.37 220 TYR A O 1
ATOM 2725 N N . PRO A 1 196 ? 28.602 12.965 57.507 1.00 17.91 221 PRO A N 1
ATOM 2726 C CA . PRO A 1 196 ? 29.565 13.028 58.625 1.00 19.40 221 PRO A CA 1
ATOM 2727 C C . PRO A 1 196 ? 31.014 12.791 58.240 1.00 23.56 221 PRO A C 1
ATOM 2728 O O . PRO A 1 196 ? 31.306 12.181 57.222 1.00 20.75 221 PRO A O 1
ATOM 2739 N N . THR A 1 197 ? 31.905 13.274 59.103 1.00 25.17 222 THR A N 1
ATOM 2740 C CA . THR A 1 197 ? 33.347 13.043 59.013 1.00 29.50 222 THR A CA 1
ATOM 2741 C C . THR A 1 197 ? 33.779 11.857 59.855 1.00 30.33 222 THR A C 1
ATOM 2742 O O . THR A 1 197 ? 33.612 11.900 61.067 1.00 33.50 222 THR A O 1
ATOM 2753 N N . ILE A 1 198 ? 34.358 10.824 59.248 1.00 29.91 223 ILE A N 1
ATOM 2754 C CA . ILE A 1 198 ? 34.716 9.622 60.004 1.00 36.72 223 ILE A CA 1
ATOM 2755 C C . ILE A 1 198 ? 35.816 9.985 60.987 1.00 41.19 223 ILE A C 1
ATOM 2756 O O . ILE A 1 198 ? 36.698 10.795 60.685 1.00 35.81 223 ILE A O 1
ATOM 2772 N N . GLY A 1 199 ? 35.737 9.391 62.174 1.00 47.79 224 GLY A N 1
ATOM 2773 C CA . GLY A 1 199 ? 36.624 9.738 63.266 1.00 55.10 224 GLY A CA 1
ATOM 2774 C C . GLY A 1 199 ? 35.979 10.756 64.189 1.00 59.32 224 GLY A C 1
ATOM 2775 O O . GLY A 1 199 ? 36.482 11.022 65.281 1.00 62.37 224 GLY A O 1
ATOM 2779 N N . GLY A 1 200 ? 34.861 11.331 63.748 1.00 48.33 225 GLY A N 1
ATOM 2780 C CA . GLY A 1 200 ? 34.151 12.323 64.530 1.00 40.26 225 GLY A CA 1
ATOM 2781 C C . GLY A 1 200 ? 33.851 13.609 63.775 1.00 40.52 225 GLY A C 1
ATOM 2782 O O . GLY A 1 200 ? 34.749 14.265 63.238 1.00 39.43 225 GLY A O 1
ATOM 2786 N N . GLY A 1 201 ? 32.571 13.961 63.728 1.00 32.54 226 GLY A N 1
ATOM 2787 C CA . GLY A 1 201 ? 32.144 15.269 63.269 1.00 31.29 226 GLY A CA 1
ATOM 2788 C C . GLY A 1 201 ? 30.881 15.173 62.440 1.00 33.88 226 GLY A C 1
ATOM 2789 O O . GLY A 1 201 ? 30.7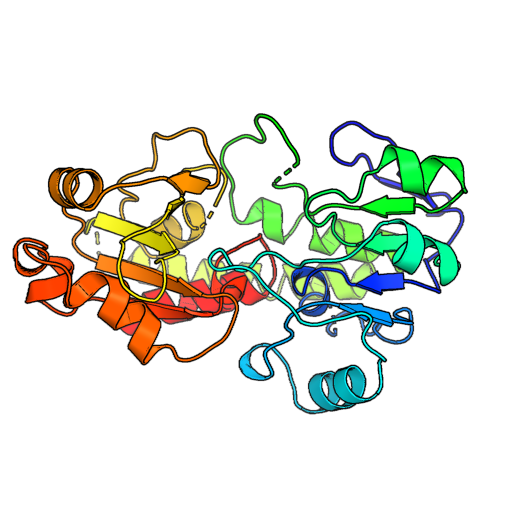57 14.251 61.638 1.00 33.62 226 GLY A O 1
ATOM 2793 N N . VAL A 1 202 ? 29.953 16.116 62.613 1.00 32.19 227 VAL A N 1
ATOM 2794 C CA . VAL A 1 202 ? 28.744 16.119 61.794 1.00 31.73 227 VAL A CA 1
ATOM 2795 C C . VAL A 1 202 ? 29.119 16.484 60.355 1.00 35.29 227 VAL A C 1
ATOM 2796 O O . VAL A 1 202 ? 28.378 16.168 59.411 1.00 30.53 227 VAL A O 1
ATOM 2809 N N . GLY A 1 203 ? 30.268 17.139 60.169 1.00 27.16 228 GLY A N 1
ATOM 2810 C CA . GLY A 1 203 ? 30.777 17.334 58.821 1.00 24.83 228 GLY A CA 1
ATOM 2811 C C . GLY A 1 203 ? 30.075 18.379 57.971 1.00 24.63 228 GLY A C 1
ATOM 2812 O O . GLY A 1 203 ? 30.380 19.560 58.039 1.00 27.16 228 GLY A O 1
ATOM 2816 N N . TYR A 1 204 ? 29.125 17.926 57.162 1.00 21.27 229 TYR A N 1
ATOM 2817 C CA . TYR A 1 204 ? 28.408 18.771 56.217 1.00 20.66 229 TYR A CA 1
ATOM 2818 C C . TYR A 1 204 ? 26.918 18.544 56.298 1.00 18.68 229 TYR A C 1
ATOM 2819 O O . TYR A 1 204 ? 26.490 17.450 56.673 1.00 19.16 229 TYR A O 1
ATOM 2837 N N . ALA A 1 205 ? 26.141 19.553 55.916 1.00 15.68 230 ALA A N 1
ATOM 2838 C CA . ALA A 1 205 ? 24.680 19.401 55.769 1.00 18.03 230 ALA A CA 1
ATOM 2839 C C . ALA A 1 205 ? 24.265 19.794 54.357 1.00 20.46 230 ALA A C 1
ATOM 2840 O O . ALA A 1 205 ? 25.028 20.423 53.611 1.00 19.42 230 ALA A O 1
ATOM 2847 N N . TYR A 1 206 ? 23.050 19.406 53.995 1.00 16.89 231 TYR A N 1
ATOM 2848 C CA . TYR A 1 206 ? 22.533 19.639 52.648 1.00 17.15 231 TYR A CA 1
ATOM 2849 C C . TYR A 1 206 ? 21.412 20.655 52.652 1.00 18.77 231 TYR A C 1
ATOM 2850 O O . TYR A 1 206 ? 20.478 20.578 53.449 1.00 20.10 231 TYR A O 1
ATOM 2868 N N . GLY A 1 207 ? 21.520 21.619 51.740 1.00 17.64 232 GLY A N 1
ATOM 2869 C CA . GLY A 1 207 ? 20.555 22.694 51.617 1.00 19.68 232 GLY A CA 1
ATOM 2870 C C . GLY A 1 207 ? 19.597 22.476 50.452 1.00 22.00 232 GLY A C 1
ATOM 2871 O O . GLY A 1 207 ? 19.461 21.349 49.956 1.00 19.89 232 GLY A O 1
ATOM 2875 N N . ASN A 1 208 ? 18.934 23.539 49.998 1.00 19.33 233 ASN A N 1
ATOM 2876 C CA . ASN A 1 208 ? 17.821 23.346 49.074 1.00 19.62 233 ASN A CA 1
ATOM 2877 C C . ASN A 1 208 ? 18.256 23.097 47.628 1.00 19.74 233 ASN A C 1
ATOM 2878 O O . ASN A 1 208 ? 17.409 22.770 46.790 1.00 20.24 233 ASN A O 1
ATOM 2889 N N . GLU A 1 209 ? 19.559 23.200 47.344 1.00 16.50 234 GLU A N 1
ATOM 2890 C CA . GLU A 1 209 ? 20.084 22.825 46.028 1.00 16.14 234 GLU A CA 1
ATOM 2891 C C . GLU A 1 209 ? 20.429 21.330 45.934 1.00 18.03 234 GLU A C 1
ATOM 2892 O O . GLU A 1 209 ? 20.749 20.799 44.859 1.00 18.41 234 GLU A O 1
ATOM 2904 N N . SER A 1 210 ? 20.376 20.653 47.073 1.00 16.63 235 SER A N 1
ATOM 2905 C CA A SER A 1 210 ? 20.633 19.225 47.137 0.73 16.22 235 SER A CA 1
ATOM 2906 C CA B SER A 1 210 ? 20.636 19.228 47.117 0.27 16.12 235 SER A CA 1
ATOM 2907 C C . SER A 1 210 ? 19.374 18.427 46.830 1.00 15.10 235 SER A C 1
ATOM 2908 O O . SER A 1 210 ? 18.279 18.865 47.118 1.00 16.06 235 SER A O 1
ATOM 2940 N N . ALA A 1 212 ? 18.607 16.063 48.598 1.00 14.39 237 ALA A N 1
ATOM 2941 C CA . ALA A 1 212 ? 18.090 15.845 49.945 1.00 14.47 237 ALA A CA 1
ATOM 2942 C C . ALA A 1 212 ? 16.824 16.649 50.210 1.00 16.76 237 ALA A C 1
ATOM 2943 O O . ALA A 1 212 ? 15.926 16.211 50.914 1.00 14.91 237 ALA A O 1
ATOM 2950 N N . HIS A 1 213 ? 16.779 17.860 49.685 1.00 14.44 238 HIS A N 1
ATOM 2951 C CA . HIS A 1 213 ? 15.703 18.759 50.020 1.00 16.35 238 HIS A CA 1
ATOM 2952 C C . HIS A 1 213 ? 14.336 18.256 49.481 1.00 17.28 238 HIS A C 1
ATOM 2953 O O . HIS A 1 213 ? 13.424 18.007 50.265 1.00 15.77 238 HIS A O 1
ATOM 2967 N N . PRO A 1 214 ? 14.203 18.029 48.160 1.00 15.84 239 PRO A N 1
ATOM 2968 C CA . PRO A 1 214 ? 12.901 17.481 47.731 1.00 18.00 239 PRO A CA 1
ATOM 2969 C C . PRO A 1 214 ? 12.629 16.054 48.214 1.00 18.61 239 PRO A C 1
ATOM 2970 O O . PRO A 1 214 ? 11.467 15.667 48.373 1.00 17.15 239 PRO A O 1
ATOM 2981 N N . GLN A 1 215 ? 13.677 15.264 48.432 1.00 15.18 240 GLN A N 1
ATOM 2982 C CA . GLN A 1 215 ? 13.502 13.933 49.000 1.00 14.84 240 GLN A CA 1
ATOM 2983 C C . GLN A 1 215 ? 12.836 14.018 50.363 1.00 17.52 240 GLN A C 1
ATOM 2984 O O . GLN A 1 215 ? 11.841 13.338 50.619 1.00 18.10 240 GLN A O 1
ATOM 2998 N N . LEU A 1 216 ? 13.374 14.858 51.247 1.00 16.07 241 LEU A N 1
ATOM 2999 C CA . LEU A 1 216 ? 12.774 15.014 52.572 1.00 18.54 241 LEU A CA 1
ATOM 3000 C C . LEU A 1 216 ? 11.347 15.526 52.476 1.00 19.84 241 LEU A C 1
ATOM 3001 O O . LEU A 1 216 ? 10.450 15.032 53.166 1.00 19.96 241 LEU A O 1
ATOM 3017 N N . GLU A 1 217 ? 11.135 16.545 51.655 1.00 18.99 242 GLU A N 1
ATOM 3018 C CA . GLU A 1 217 ? 9.787 17.131 51.560 1.00 19.26 242 GLU A CA 1
ATOM 3019 C C . GLU A 1 217 ? 8.772 16.147 50.972 1.00 21.44 242 GLU A C 1
ATOM 3020 O O . GLU A 1 217 ? 7.632 16.101 51.431 1.00 22.91 242 GLU A O 1
ATOM 3032 N N . SER A 1 218 ? 9.165 15.345 49.985 1.00 18.51 243 SER A N 1
ATOM 3033 C CA . SER A 1 218 ? 8.232 14.368 49.399 1.00 18.49 243 SER A CA 1
ATOM 3034 C C . SER A 1 218 ? 7.888 13.290 50.416 1.00 22.21 243 SER A C 1
ATOM 3035 O O . SER A 1 218 ? 6.802 12.717 50.383 1.00 23.01 243 SER A O 1
ATOM 3043 N N . ALA A 1 219 ? 8.803 13.031 51.346 1.00 18.52 244 ALA A N 1
ATOM 3044 C CA . ALA A 1 219 ? 8.550 12.061 52.407 1.00 19.27 244 ALA A CA 1
ATOM 3045 C C . ALA A 1 219 ? 7.732 12.646 53.564 1.00 22.26 244 ALA A C 1
ATOM 3046 O O . ALA A 1 219 ? 7.432 11.943 54.532 1.00 23.43 244 ALA A O 1
ATOM 3053 N N . GLY A 1 220 ? 7.420 13.936 53.485 1.00 22.51 245 GLY A N 1
ATOM 3054 C CA . GLY A 1 220 ? 6.553 14.574 54.458 1.00 20.58 245 GLY A CA 1
ATOM 3055 C C . GLY A 1 220 ? 7.258 15.317 55.574 1.00 23.40 245 GLY A C 1
ATOM 3056 O O . GLY A 1 220 ? 6.623 15.694 56.568 1.00 26.94 245 GLY A O 1
ATOM 3060 N N . PHE A 1 221 ? 8.565 15.532 55.432 1.00 18.71 246 PHE A N 1
ATOM 3061 C CA . PHE A 1 221 ? 9.328 16.250 56.444 1.00 17.38 246 PHE A CA 1
ATOM 3062 C C . PHE A 1 221 ? 9.567 17.687 56.064 1.00 21.91 246 PHE A C 1
ATOM 3063 O O . PHE A 1 221 ? 9.536 18.064 54.897 1.00 25.76 246 PHE A O 1
ATOM 3080 N N . THR A 1 222 ? 9.826 18.492 57.081 1.00 20.56 247 THR A N 1
ATOM 3081 C CA . THR A 1 222 ? 10.380 19.809 56.891 1.00 21.59 247 THR A CA 1
ATOM 3082 C C . THR A 1 222 ? 11.891 19.715 56.931 1.00 21.63 247 THR A C 1
ATOM 3083 O O . THR A 1 222 ? 12.451 19.239 57.914 1.00 25.10 247 THR A O 1
ATOM 3094 N N . ASN A 1 223 ? 12.547 20.193 55.880 1.00 21.79 248 ASN A N 1
ATOM 3095 C CA . ASN A 1 223 ? 14.006 20.257 55.862 1.00 19.48 248 ASN A CA 1
ATOM 3096 C C . ASN A 1 223 ? 14.434 21.469 56.688 1.00 24.03 248 ASN A C 1
ATOM 3097 O O . ASN A 1 223 ? 14.083 22.606 56.346 1.00 23.47 248 ASN A O 1
ATOM 3108 N N . VAL A 1 224 ? 15.181 21.243 57.767 1.00 21.74 249 VAL A N 1
ATOM 3109 C CA . VAL A 1 224 ? 15.604 22.358 58.600 1.00 21.85 249 VAL A CA 1
ATOM 3110 C C . VAL A 1 224 ? 16.516 23.325 57.850 1.00 23.74 249 VAL A C 1
ATOM 3111 O O . VAL A 1 224 ? 16.662 24.479 58.271 1.00 24.37 249 VAL A O 1
ATOM 3124 N N . TYR A 1 225 ? 17.107 22.883 56.736 1.00 21.03 250 TYR A N 1
ATOM 3125 C CA . TYR A 1 225 ? 17.968 23.751 55.947 1.00 23.07 250 TYR A CA 1
ATOM 3126 C C . TYR A 1 225 ? 17.339 24.131 54.608 1.00 21.88 250 TYR A C 1
ATOM 3127 O O . TYR A 1 225 ? 18.029 24.440 53.646 1.00 22.88 250 TYR A O 1
ATOM 3145 N N . ALA A 1 226 ? 16.015 24.158 54.582 1.00 20.73 251 ALA A N 1
ATOM 3146 C CA . ALA A 1 226 ? 15.260 24.511 53.399 1.00 23.04 251 ALA A CA 1
ATOM 3147 C C . ALA A 1 226 ? 15.594 25.911 52.902 1.00 26.62 251 ALA A C 1
ATOM 3148 O O . ALA A 1 226 ? 15.431 26.199 51.726 1.00 26.66 251 ALA A O 1
ATOM 3155 N N . ASP A 1 227 ? 16.045 26.789 53.792 1.00 26.21 252 ASP A N 1
ATOM 3156 C CA A ASP A 1 227 ? 16.249 28.173 53.379 0.38 31.62 252 ASP A CA 1
ATOM 3157 C CA B ASP A 1 227 ? 16.265 28.190 53.458 0.62 31.48 252 ASP A CA 1
ATOM 3158 C C . ASP A 1 227 ? 17.719 28.477 53.122 1.00 32.15 252 ASP A C 1
ATOM 3159 O O . ASP A 1 227 ? 18.097 29.628 52.893 1.00 32.93 252 ASP A O 1
ATOM 3176 N N . VAL A 1 228 ? 18.539 27.434 53.102 1.00 27.36 253 VAL A N 1
ATOM 3177 C CA . VAL A 1 228 ? 19.947 27.592 52.759 1.00 23.21 253 VAL A CA 1
ATOM 3178 C C . VAL A 1 228 ? 20.119 27.341 51.260 1.00 25.07 253 VAL A C 1
ATOM 3179 O O . VAL A 1 228 ? 19.959 26.215 50.794 1.00 22.63 253 VAL A O 1
ATOM 3192 N N . ASP A 1 229 ? 20.411 28.402 50.511 1.00 25.30 254 ASP A N 1
ATOM 3193 C CA . ASP A 1 229 ? 20.559 28.314 49.054 1.00 26.42 254 ASP A CA 1
ATOM 3194 C C . ASP A 1 229 ? 21.949 27.796 48.682 1.00 26.31 254 ASP A C 1
ATOM 3195 O O . ASP A 1 229 ? 22.754 28.478 48.013 1.00 27.67 254 ASP A O 1
ATOM 3204 N N . GLU A 1 230 ? 22.229 26.582 49.142 1.00 24.31 255 GLU A N 1
ATOM 3205 C CA . GLU A 1 230 ? 23.468 25.903 48.848 1.00 22.92 255 GLU A CA 1
ATOM 3206 C C . GLU A 1 230 ? 23.154 24.441 48.643 1.00 23.45 255 GLU A C 1
ATOM 3207 O O . GLU A 1 230 ? 22.070 23.986 49.010 1.00 19.52 255 GLU A O 1
ATOM 3219 N N . ARG A 1 231 ? 24.080 23.716 48.035 1.00 20.86 256 ARG A N 1
ATOM 3220 C CA . ARG A 1 231 ? 23.895 22.278 47.890 1.00 20.37 256 ARG A CA 1
ATOM 3221 C C . ARG A 1 231 ? 24.392 21.589 49.157 1.00 22.02 256 ARG A C 1
ATOM 3222 O O . ARG A 1 231 ? 23.650 20.877 49.810 1.00 17.77 256 ARG A O 1
ATOM 3243 N N . VAL A 1 232 ? 25.664 21.801 49.484 1.00 20.35 257 VAL A N 1
ATOM 3244 C CA . VAL A 1 232 ? 26.254 21.191 50.671 1.00 19.42 257 VAL A CA 1
ATOM 3245 C C . VAL A 1 232 ? 27.156 22.208 51.350 1.00 27.02 257 VAL A C 1
ATOM 3246 O O . VAL A 1 232 ? 27.820 22.995 50.683 1.00 25.58 257 VAL A O 1
ATOM 3259 N N . PHE A 1 233 ? 27.174 22.201 52.679 1.00 22.02 258 PHE A N 1
ATOM 3260 C CA . PHE A 1 233 ? 27.916 23.221 53.418 1.00 28.80 258 PHE A CA 1
ATOM 3261 C C . PHE A 1 233 ? 28.401 22.674 54.761 1.00 27.96 258 PHE A C 1
ATOM 3262 O O . PHE A 1 233 ? 27.796 21.767 55.319 1.00 21.92 258 PHE A O 1
ATOM 3279 N N . GLU A 1 234 ? 29.505 23.206 55.282 1.00 24.13 259 GLU A N 1
ATOM 3280 C CA . GLU A 1 234 ? 30.034 22.698 56.544 1.00 23.90 259 GLU A CA 1
ATOM 3281 C C . GLU A 1 234 ? 29.141 23.083 57.713 1.00 26.58 259 GLU A C 1
ATOM 3282 O O . GLU A 1 234 ? 28.573 24.179 57.747 1.00 26.13 259 GLU A O 1
ATOM 3294 N N . VAL A 1 235 ? 29.014 22.163 58.664 1.00 27.29 260 VAL A N 1
ATOM 3295 C CA . VAL A 1 235 ? 28.298 22.425 59.909 1.00 30.25 260 VAL A CA 1
ATOM 3296 C C . VAL A 1 235 ? 29.107 21.928 61.100 1.00 28.90 260 VAL A C 1
ATOM 3297 O O . VAL A 1 235 ? 29.891 20.982 60.985 1.00 26.36 260 VAL A O 1
ATOM 3310 N N . THR A 1 236 ? 28.905 22.598 62.235 1.00 31.33 261 THR A N 1
ATOM 3311 C CA . THR A 1 236 ? 29.345 22.132 63.541 1.00 32.03 261 THR A CA 1
ATOM 3312 C C . THR A 1 236 ? 28.179 21.442 64.248 1.00 27.46 261 THR A C 1
ATOM 3313 O O . THR A 1 236 ? 27.018 21.624 63.872 1.00 24.41 261 THR A O 1
ATOM 3324 N N . LEU A 1 237 ? 28.485 20.697 65.305 1.00 28.90 262 LEU A N 1
ATOM 3325 C CA . LEU A 1 237 ? 27.449 20.057 66.096 1.00 25.92 262 LEU A CA 1
ATOM 3326 C C . LEU A 1 237 ? 26.508 21.108 66.648 1.00 26.32 262 LEU A C 1
ATOM 3327 O O . LEU A 1 237 ? 25.285 20.929 66.662 1.00 28.38 262 LEU A O 1
ATOM 3343 N N . GLU A 1 238 ? 27.080 22.223 67.087 1.00 30.27 263 GLU A N 1
ATOM 3344 C CA . GLU A 1 238 ? 26.294 23.335 67.594 1.00 35.66 263 GLU A CA 1
ATOM 3345 C C . GLU A 1 238 ? 25.255 23.803 66.585 1.00 31.66 263 GLU A C 1
ATOM 3346 O O . GLU A 1 238 ? 24.125 24.114 66.958 1.00 30.88 263 GLU A O 1
ATOM 3358 N N . ASP A 1 239 ? 25.650 23.869 65.312 1.00 29.13 264 ASP A N 1
ATOM 3359 C CA . ASP A 1 239 ? 24.736 24.215 64.221 1.00 30.98 264 ASP A CA 1
ATOM 3360 C C . ASP A 1 239 ? 23.555 23.244 64.124 1.00 28.87 264 ASP A C 1
ATOM 3361 O O . ASP A 1 239 ? 22.405 23.644 63.962 1.00 35.85 264 ASP A O 1
ATOM 3370 N N . VAL A 1 240 ? 23.844 21.954 64.197 1.00 24.48 265 VAL A N 1
ATOM 3371 C CA . VAL A 1 240 ? 22.794 20.960 64.072 1.00 24.28 265 VAL A CA 1
ATOM 3372 C C . VAL A 1 240 ? 21.902 20.994 65.313 1.00 23.89 265 VAL A C 1
ATOM 3373 O O . VAL A 1 240 ? 20.684 20.926 65.207 1.00 26.80 265 VAL A O 1
ATOM 3386 N N . LEU A 1 241 ? 22.518 21.160 66.483 1.00 25.29 266 LEU A N 1
ATOM 3387 C CA . LEU A 1 241 ? 21.792 21.291 67.743 1.00 28.77 266 LEU A CA 1
ATOM 3388 C C . LEU A 1 241 ? 20.768 22.429 67.723 1.00 27.25 266 LEU A C 1
ATOM 3389 O O . LEU A 1 241 ? 19.641 22.280 68.220 1.00 28.34 266 LEU A O 1
ATOM 3405 N N . GLU A 1 242 ? 21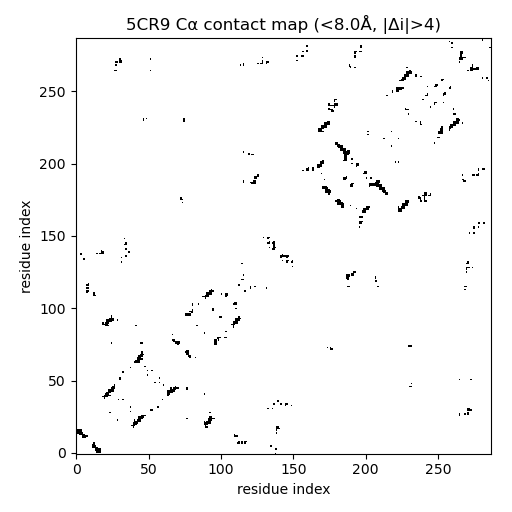.137 23.560 67.127 1.00 32.71 267 GLU A N 1
ATOM 3406 C CA . GLU A 1 242 ? 20.223 24.698 67.076 1.00 37.49 267 GLU A CA 1
ATOM 3407 C C . GLU A 1 242 ? 18.977 24.393 66.261 1.00 35.97 267 GLU A C 1
ATOM 3408 O O . GLU A 1 242 ? 17.889 24.895 66.565 1.00 33.04 267 GLU A O 1
ATOM 3420 N N . GLN A 1 243 ? 19.131 23.566 65.230 1.00 30.53 268 GLN A N 1
ATOM 3421 C CA . GLN A 1 243 ? 18.002 23.127 64.425 1.00 26.93 268 GLN A CA 1
ATOM 3422 C C . GLN A 1 243 ? 17.265 21.964 65.075 1.00 26.70 268 GLN A C 1
ATOM 3423 O O . GLN A 1 243 ? 16.052 21.857 64.945 1.00 29.39 268 GLN A O 1
ATOM 3437 N N . ASP A 1 244 ? 18.018 21.087 65.735 1.00 29.73 269 ASP A N 1
ATOM 3438 C CA . ASP A 1 244 ? 17.494 19.900 66.427 1.00 26.94 269 ASP A CA 1
ATOM 3439 C C . ASP A 1 244 ? 16.418 19.187 65.623 1.00 25.95 269 ASP A C 1
ATOM 3440 O O . ASP A 1 244 ? 15.241 19.122 66.005 1.00 25.83 269 ASP A O 1
ATOM 3449 N N . PRO A 1 245 ? 16.817 18.634 64.481 1.00 23.22 270 PRO A N 1
ATOM 3450 C CA . PRO A 1 245 ? 15.827 17.956 63.635 1.00 23.33 270 PRO A CA 1
ATOM 3451 C C . PRO A 1 245 ? 15.307 16.669 64.261 1.00 21.03 270 PRO A C 1
ATOM 3452 O O . PRO A 1 245 ? 16.077 15.938 64.878 1.00 24.28 270 PRO A O 1
ATOM 3463 N N . ASP A 1 246 ? 14.027 16.378 64.068 1.00 21.03 271 ASP A N 1
ATOM 3464 C CA . ASP A 1 246 ? 13.446 15.144 64.600 1.00 21.87 271 ASP A CA 1
ATOM 3465 C C . ASP A 1 246 ? 14.162 13.909 64.074 1.00 22.15 271 ASP A C 1
ATOM 3466 O O . ASP A 1 246 ? 14.350 12.933 64.803 1.00 23.21 271 ASP A O 1
ATOM 3475 N N . VAL A 1 247 ? 14.550 13.960 62.796 1.00 19.59 272 VAL A N 1
ATOM 3476 C CA . VAL A 1 247 ? 15.150 12.829 62.099 1.00 19.70 272 VAL A CA 1
ATOM 3477 C C . VAL A 1 247 ? 16.441 13.237 61.388 1.00 18.82 272 VAL A C 1
ATOM 3478 O O . VAL A 1 247 ? 16.527 14.347 60.869 1.00 19.50 272 VAL A O 1
ATOM 3491 N N . LEU A 1 248 ? 17.424 12.331 61.372 1.00 17.78 273 LEU A N 1
ATOM 3492 C CA . LEU A 1 248 ? 18.635 12.515 60.581 1.00 16.29 273 LEU A CA 1
ATOM 3493 C C . LEU A 1 248 ? 18.852 11.405 59.562 1.00 16.38 273 LEU A C 1
ATOM 3494 O O . LEU A 1 248 ? 18.680 10.210 59.860 1.00 18.58 273 LEU A O 1
ATOM 3510 N N . VAL A 1 249 ? 19.256 11.819 58.363 1.00 15.05 274 VAL A N 1
ATOM 3511 C CA . VAL A 1 249 ? 19.780 10.897 57.351 1.00 14.20 274 VAL A CA 1
ATOM 3512 C C . VAL A 1 249 ? 21.278 11.178 57.203 1.00 15.39 274 VAL A C 1
ATOM 3513 O O . VAL A 1 249 ? 21.667 12.332 56.990 1.00 14.48 274 VAL A O 1
ATOM 3526 N N . LEU A 1 250 ? 22.115 10.142 57.345 1.00 13.76 275 LEU A N 1
ATOM 3527 C CA . LEU A 1 250 ? 23.560 10.296 57.229 1.00 13.60 275 LEU A CA 1
ATOM 3528 C C . LEU A 1 250 ? 24.080 9.591 55.985 1.00 13.38 275 LEU A C 1
ATOM 3529 O O . LEU A 1 250 ? 23.882 8.389 55.816 1.00 17.11 275 LEU A O 1
ATOM 3545 N N . LEU A 1 251 ? 24.743 10.344 55.123 1.00 13.35 276 LEU A N 1
ATOM 3546 C CA . LEU A 1 251 ? 25.274 9.809 53.875 1.00 11.48 276 LEU A CA 1
ATOM 3547 C C . LEU A 1 251 ? 26.761 9.496 53.958 1.00 14.56 276 LEU A C 1
ATOM 3548 O O . LEU A 1 251 ? 27.499 10.116 54.729 1.00 15.93 276 LEU A O 1
ATOM 3564 N N . HIS A 1 252 ? 27.182 8.541 53.138 1.00 13.25 277 HIS A N 1
ATOM 3565 C CA . HIS A 1 252 ? 28.593 8.211 53.015 1.00 12.61 277 HIS A CA 1
ATOM 3566 C C . HIS A 1 252 ? 28.839 7.616 51.634 1.00 14.31 277 HIS A C 1
ATOM 3567 O O . HIS A 1 252 ? 27.980 6.893 51.109 1.00 14.25 277 HIS A O 1
ATOM 3581 N N . VAL A 1 253 ? 29.988 7.926 51.029 1.00 17.09 278 VAL A N 1
ATOM 3582 C CA . VAL A 1 253 ? 30.304 7.391 49.699 1.00 15.39 278 VAL A CA 1
ATOM 3583 C C . VAL A 1 253 ? 30.647 5.897 49.757 1.00 17.81 278 VAL A C 1
ATOM 3584 O O . VAL A 1 253 ? 30.265 5.129 48.873 1.00 16.36 278 VAL A O 1
ATOM 3597 N N . ASP A 1 254 ? 31.354 5.465 50.801 1.00 18.53 279 ASP A N 1
ATOM 3598 C CA . ASP A 1 254 ? 31.607 4.043 50.985 1.00 22.87 279 ASP A CA 1
ATOM 3599 C C . ASP A 1 254 ? 32.018 3.788 52.434 1.00 25.00 279 ASP A C 1
ATOM 3600 O O . ASP A 1 254 ? 31.767 4.603 53.302 1.00 22.78 279 ASP A O 1
ATOM 3609 N N . GLY A 1 255 ? 32.631 2.645 52.692 1.00 33.31 280 GLY A N 1
ATOM 3610 C CA . GLY A 1 255 ? 33.079 2.339 54.040 1.00 37.92 280 GLY A CA 1
ATOM 3611 C C . GLY A 1 255 ? 31.968 1.898 54.977 1.00 30.31 280 GLY A C 1
ATOM 3612 O O . GLY A 1 255 ? 30.828 1.691 54.568 1.00 27.31 280 GLY A O 1
ATOM 3616 N N . ASP A 1 256 ? 32.314 1.789 56.258 1.00 29.15 281 ASP A N 1
ATOM 3617 C CA . ASP A 1 256 ? 31.478 1.126 57.242 1.00 25.66 281 ASP A CA 1
ATOM 3618 C C . ASP A 1 256 ? 30.410 2.056 57.817 1.00 22.16 281 ASP A C 1
ATOM 3619 O O . ASP A 1 256 ? 30.729 3.080 58.409 1.00 26.00 281 ASP A O 1
ATOM 3628 N N . PRO A 1 257 ? 29.129 1.701 57.650 1.00 23.09 282 PRO A N 1
ATOM 3629 C CA . PRO A 1 257 ? 28.098 2.642 58.103 1.00 21.48 282 PRO A CA 1
ATOM 3630 C C . PRO A 1 257 ? 28.071 2.801 59.619 1.00 22.33 282 PRO A C 1
ATOM 3631 O O . PRO A 1 257 ? 27.579 3.808 60.100 1.00 21.37 282 PRO A O 1
ATOM 3642 N N . ASP A 1 258 ? 28.620 1.844 60.367 1.00 24.78 283 ASP A N 1
ATOM 3643 C CA . ASP A 1 258 ? 28.685 2.001 61.819 1.00 27.47 283 ASP A CA 1
ATOM 3644 C C . ASP A 1 258 ? 29.586 3.175 62.188 1.00 22.91 283 ASP A C 1
ATOM 3645 O O . ASP A 1 258 ? 29.292 3.928 63.103 1.00 25.34 283 ASP A O 1
ATOM 3654 N N . ALA A 1 259 ? 30.674 3.342 61.457 1.00 23.55 284 ALA A N 1
ATOM 3655 C CA . ALA A 1 259 ? 31.603 4.420 61.740 1.00 24.97 284 ALA A CA 1
ATOM 3656 C C . ALA A 1 259 ? 30.988 5.760 61.361 1.00 21.66 284 ALA A C 1
ATOM 3657 O O . ALA A 1 259 ? 31.277 6.778 61.975 1.00 22.16 284 ALA A O 1
ATOM 3664 N N . VAL A 1 260 ? 30.151 5.754 60.323 1.00 21.30 285 VAL A N 1
ATOM 3665 C CA . VAL A 1 260 ? 29.403 6.952 59.931 1.00 18.71 285 VAL A CA 1
ATOM 3666 C C . VAL A 1 260 ? 28.446 7.408 61.027 1.00 17.86 285 VAL A C 1
ATOM 3667 O O . VAL A 1 260 ? 28.424 8.592 61.376 1.00 20.39 285 VAL A O 1
ATOM 3680 N N . LYS A 1 261 ? 27.638 6.492 61.562 1.00 18.95 286 LYS A N 1
ATOM 3681 C CA . LYS A 1 261 ? 26.742 6.844 62.656 1.00 19.76 286 LYS A CA 1
ATOM 3682 C C . LYS A 1 261 ? 27.537 7.279 63.895 1.00 20.80 286 LYS A C 1
ATOM 3683 O O . LYS A 1 261 ? 27.158 8.247 64.557 1.00 21.93 286 LYS A O 1
ATOM 3702 N N . ASP A 1 262 ? 28.640 6.595 64.185 1.00 21.07 287 ASP A N 1
ATOM 3703 C CA . ASP A 1 262 ? 29.451 6.894 65.382 1.00 20.70 287 ASP A CA 1
ATOM 3704 C C . ASP A 1 262 ? 30.036 8.296 65.298 1.00 23.93 287 ASP A C 1
ATOM 3705 O O . ASP A 1 262 ? 30.174 8.981 66.307 1.00 25.62 287 ASP A O 1
ATOM 3714 N N . ALA A 1 263 ? 30.340 8.737 64.078 1.00 23.62 288 ALA A N 1
ATOM 3715 C CA . ALA A 1 263 ? 30.891 10.075 63.856 1.00 22.82 288 ALA A CA 1
ATOM 3716 C C . ALA A 1 263 ? 29.963 11.179 64.381 1.00 26.17 288 ALA A C 1
ATOM 3717 O O . ALA A 1 263 ? 30.410 12.296 64.650 1.00 28.61 288 ALA A O 1
ATOM 3724 N N . VAL A 1 264 ? 28.680 10.858 64.517 1.00 18.91 289 VAL A N 1
ATOM 3725 C CA . VAL A 1 264 ? 27.696 11.775 65.044 1.00 20.66 289 VAL A CA 1
ATOM 3726 C C . VAL A 1 264 ? 27.354 11.414 66.493 1.00 22.42 289 VAL A C 1
ATOM 3727 O O . VAL A 1 264 ? 27.506 12.241 67.390 1.00 24.57 289 VAL A O 1
ATOM 3740 N N . VAL A 1 265 ? 26.917 10.182 66.723 1.00 22.50 290 VAL A N 1
ATOM 3741 C CA . VAL A 1 265 ? 26.310 9.855 68.009 1.00 24.73 290 VAL A CA 1
ATOM 3742 C C . VAL A 1 265 ? 27.321 9.776 69.150 1.00 30.70 290 VAL A C 1
ATOM 3743 O O . VAL A 1 265 ? 26.943 9.959 70.303 1.00 25.66 290 VAL A O 1
ATOM 3756 N N . ASN A 1 266 ? 28.589 9.531 68.847 1.00 25.61 291 ASN A N 1
ATOM 3757 C CA . ASN A 1 266 ? 29.606 9.444 69.901 1.00 28.81 291 ASN A CA 1
ATOM 3758 C C . ASN A 1 266 ? 30.309 10.788 70.166 1.00 30.46 291 ASN A C 1
ATOM 3759 O O . ASN A 1 266 ? 31.226 10.873 70.982 1.00 33.80 291 ASN A O 1
ATOM 3770 N N . LEU A 1 267 ? 29.871 11.845 69.497 1.00 27.18 292 LEU A N 1
ATOM 3771 C CA . LEU A 1 267 ? 30.401 13.179 69.759 1.00 23.33 292 LEU A CA 1
ATOM 3772 C C . LEU A 1 267 ? 29.976 13.685 71.135 1.00 28.81 292 LEU A C 1
ATOM 3773 O O . LEU A 1 267 ? 28.823 13.504 71.528 1.00 26.63 292 LEU A O 1
ATOM 3789 N N . PRO A 1 268 ? 30.890 14.355 71.858 1.00 31.56 293 PRO A N 1
ATOM 3790 C CA . PRO A 1 268 ? 30.455 14.968 73.115 1.00 34.72 293 PRO A CA 1
ATOM 3791 C C . PRO A 1 268 ? 29.261 15.892 72.892 1.00 33.75 293 PRO A C 1
ATOM 3792 O O . PRO A 1 268 ? 29.295 16.746 71.995 1.00 34.10 293 PRO A O 1
ATOM 3803 N N . GLY A 1 269 ? 28.211 15.720 73.691 1.00 27.29 294 GLY A N 1
ATOM 3804 C CA . GLY A 1 269 ? 27.066 16.606 73.628 1.00 27.79 294 GLY A CA 1
ATOM 3805 C C . GLY A 1 269 ? 26.016 16.180 72.620 1.00 25.56 294 GLY A C 1
ATOM 3806 O O . GLY A 1 269 ? 24.944 16.777 72.559 1.00 27.96 294 GLY A O 1
ATOM 3810 N N . ALA A 1 270 ? 26.300 15.130 71.859 1.00 25.72 295 ALA A N 1
ATOM 3811 C CA . ALA A 1 270 ? 25.391 14.734 70.772 1.00 26.78 295 ALA A CA 1
ATOM 3812 C C . ALA A 1 270 ? 24.087 14.167 71.309 1.00 30.14 295 ALA A C 1
ATOM 3813 O O . ALA A 1 270 ? 23.112 14.059 70.571 1.00 24.96 295 ALA A O 1
ATOM 3820 N N . ASP A 1 271 ? 24.049 13.796 72.586 1.00 29.23 296 ASP A N 1
ATOM 3821 C CA . ASP A 1 271 ? 22.813 13.252 73.149 1.00 27.83 296 ASP A CA 1
ATOM 3822 C C . ASP A 1 271 ? 21.775 14.328 73.388 1.00 26.54 296 ASP A C 1
ATOM 3823 O O . ASP A 1 271 ? 20.629 14.034 73.740 1.00 28.24 296 ASP A O 1
ATOM 3832 N N . ALA A 1 272 ? 22.169 15.583 73.188 1.00 24.36 297 ALA A N 1
ATOM 3833 C CA . ALA A 1 272 ? 21.227 16.693 73.230 1.00 27.95 297 ALA A CA 1
ATOM 3834 C C . ALA A 1 272 ? 20.333 16.700 71.984 1.00 29.56 297 ALA A C 1
ATOM 3835 O O . ALA A 1 272 ? 19.305 17.370 71.958 1.00 31.42 297 ALA A O 1
ATOM 3842 N N . LEU A 1 273 ? 20.732 15.960 70.956 1.00 26.32 298 LEU A N 1
ATOM 3843 C CA . LEU A 1 273 ? 19.925 15.846 69.737 1.00 22.73 298 LEU A CA 1
ATOM 3844 C C . LEU A 1 273 ? 18.756 14.883 69.917 1.00 23.01 298 LEU A C 1
ATOM 3845 O O . LEU A 1 273 ? 18.940 13.708 70.253 1.00 24.81 298 LEU A O 1
ATOM 3861 N N . THR A 1 274 ? 17.551 15.392 69.667 1.00 23.11 299 THR A N 1
ATOM 3862 C CA . THR A 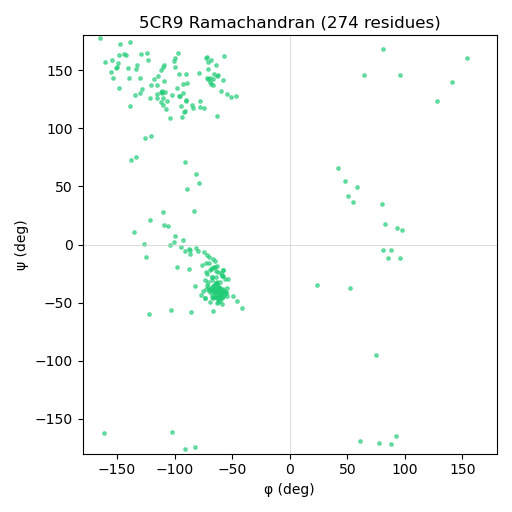1 274 ? 16.341 14.585 69.650 1.00 26.26 299 THR A CA 1
ATOM 3863 C C . THR A 1 274 ? 16.514 13.334 68.792 1.00 26.20 299 THR A C 1
ATOM 3864 O O . THR A 1 274 ? 16.093 12.245 69.170 1.00 25.25 299 THR A O 1
ATOM 3875 N N . ALA A 1 275 ? 17.119 13.493 67.615 1.00 24.64 300 ALA A N 1
ATOM 3876 C CA . ALA A 1 275 ? 17.281 12.360 66.721 1.00 20.43 300 ALA A CA 1
ATOM 3877 C C . ALA A 1 275 ? 18.190 11.284 67.301 1.00 24.03 300 ALA A C 1
ATOM 3878 O O . ALA A 1 275 ? 18.018 10.101 67.039 1.00 23.46 300 ALA A O 1
ATOM 3885 N N . VAL A 1 276 ? 19.189 11.716 68.057 1.00 23.74 301 VAL A N 1
ATOM 3886 C CA . VAL A 1 276 ? 20.129 10.789 68.666 1.00 26.91 301 VAL A CA 1
ATOM 3887 C C . VAL A 1 276 ? 19.442 10.073 69.829 1.00 27.93 301 VAL A C 1
ATOM 3888 O O . VAL A 1 276 ? 19.515 8.851 69.943 1.00 26.63 301 VAL A O 1
ATOM 3901 N N . ARG A 1 277 ? 18.741 10.823 70.673 1.00 30.70 302 ARG A N 1
ATOM 3902 C CA . ARG A 1 277 ? 18.041 10.216 71.813 1.00 32.93 302 ARG A CA 1
ATOM 3903 C C . ARG A 1 277 ? 17.002 9.188 71.390 1.00 33.07 302 ARG A C 1
ATOM 3904 O O . ARG A 1 277 ? 16.852 8.150 72.022 1.00 36.61 302 ARG A O 1
ATOM 3925 N N . ASN A 1 278 ? 16.258 9.515 70.340 1.00 25.09 303 ASN A N 1
ATOM 3926 C CA . ASN A 1 278 ? 15.188 8.661 69.832 1.00 26.16 303 ASN A CA 1
ATOM 3927 C C . ASN A 1 278 ? 15.708 7.629 68.825 1.00 31.47 303 ASN A C 1
ATOM 3928 O O . ASN A 1 278 ? 14.957 6.786 68.342 1.00 33.45 303 ASN A O 1
ATOM 3939 N N . ASP A 1 279 ? 16.997 7.718 68.509 1.00 28.47 304 ASP A N 1
ATOM 3940 C CA . ASP A 1 279 ? 17.644 6.870 67.495 1.00 27.13 304 ASP A CA 1
ATOM 3941 C C . ASP A 1 279 ? 16.934 6.937 66.153 1.00 28.39 304 ASP A C 1
ATOM 3942 O O . ASP A 1 279 ? 16.848 5.944 65.430 1.00 29.54 304 ASP A O 1
ATOM 3951 N N . ASP A 1 280 ? 16.447 8.119 65.812 1.00 24.09 305 ASP A N 1
ATOM 3952 C CA . ASP A 1 280 ? 15.758 8.314 64.548 1.00 21.63 305 ASP A CA 1
ATOM 3953 C C . ASP A 1 280 ? 16.808 8.730 63.519 1.00 21.15 305 ASP A C 1
ATOM 3954 O O . ASP A 1 280 ? 16.867 9.889 63.105 1.00 19.60 305 ASP A O 1
ATOM 3963 N N . ILE A 1 281 ? 17.650 7.768 63.159 1.00 20.34 306 ILE A N 1
ATOM 3964 C CA . ILE A 1 281 ? 18.803 8.004 62.298 1.00 18.68 306 ILE A CA 1
ATOM 3965 C C . ILE A 1 281 ? 18.853 6.922 61.241 1.00 22.34 306 ILE A C 1
ATOM 3966 O O . ILE A 1 281 ? 18.786 5.732 61.555 1.00 22.89 306 ILE A O 1
ATOM 3982 N N . LEU A 1 282 ? 18.959 7.351 59.990 1.00 18.74 307 LEU A N 1
ATOM 3983 C CA . LEU A 1 282 ? 19.149 6.455 58.854 1.00 16.18 307 LEU A CA 1
ATOM 3984 C C . LEU A 1 282 ? 20.490 6.726 58.232 1.00 16.36 307 LEU A C 1
ATOM 3985 O O . LEU A 1 282 ? 20.764 7.871 57.877 1.00 17.34 307 LEU A O 1
ATOM 4001 N N . VAL A 1 283 ? 21.307 5.675 58.093 1.00 15.92 308 VAL A N 1
ATOM 4002 C CA . VAL A 1 283 ? 22.569 5.755 57.369 1.00 14.45 308 VAL A CA 1
ATOM 4003 C C . VAL A 1 283 ? 22.361 5.128 56.013 1.00 16.71 308 VAL A C 1
ATOM 4004 O O . VAL A 1 283 ? 21.874 3.991 55.926 1.00 17.39 308 VAL A O 1
ATOM 4017 N N . GLN A 1 284 ? 22.724 5.834 54.952 1.00 16.34 309 GLN A N 1
ATOM 4018 C CA . GLN A 1 284 ? 22.657 5.218 53.626 1.00 16.00 309 GLN A CA 1
ATOM 4019 C C . GLN A 1 284 ? 23.723 5.771 52.699 1.00 15.49 309 GLN A C 1
ATOM 4020 O O . GLN A 1 284 ? 24.250 6.857 52.879 1.00 14.52 309 GLN A O 1
ATOM 4034 N N . LEU A 1 285 ? 24.053 4.960 51.707 1.00 13.62 310 LEU A N 1
ATOM 4035 C CA . LEU A 1 285 ? 25.053 5.316 50.730 1.00 12.40 310 LEU A CA 1
ATOM 4036 C C . LEU A 1 285 ? 24.610 6.547 49.945 1.00 13.59 310 LEU A C 1
ATOM 4037 O O . LEU A 1 285 ? 23.421 6.760 49.666 1.00 14.58 310 LEU A O 1
ATOM 4053 N N . PHE A 1 286 ? 25.616 7.341 49.604 1.00 11.91 311 PHE A N 1
ATOM 4054 C CA . PHE A 1 286 ? 25.493 8.670 49.005 1.00 12.29 311 PHE A CA 1
ATOM 4055 C C . PHE A 1 286 ? 24.413 8.781 47.916 1.00 12.97 311 PHE A C 1
ATOM 4056 O O . PHE A 1 286 ? 23.519 9.650 48.004 1.00 12.63 311 PHE A O 1
ATOM 4073 N N . ASN A 1 287 ? 24.468 7.924 46.895 1.00 12.79 312 ASN A N 1
ATOM 4074 C CA . ASN A 1 287 ? 23.557 8.098 45.758 1.00 11.14 312 ASN A CA 1
ATOM 4075 C C . ASN A 1 287 ? 22.098 7.756 46.062 1.00 11.79 312 ASN A C 1
ATOM 4076 O O . ASN A 1 287 ? 21.213 8.009 45.226 1.00 13.03 312 ASN A O 1
ATOM 4087 N N . PHE A 1 288 ? 21.822 7.178 47.222 1.00 12.05 313 PHE A N 1
ATOM 4088 C CA . PHE A 1 288 ? 20.415 7.007 47.585 1.00 13.03 313 PHE A CA 1
ATOM 4089 C C . PHE A 1 288 ? 19.787 8.355 47.889 1.00 14.32 313 PHE A C 1
ATOM 4090 O O . PHE A 1 288 ? 18.561 8.452 47.995 1.00 14.57 313 PHE A O 1
ATOM 4107 N N . THR A 1 289 ? 20.610 9.392 47.994 1.00 14.15 314 THR A N 1
ATOM 4108 C CA . THR A 1 289 ? 20.080 10.751 48.066 1.00 13.78 314 THR A CA 1
ATOM 4109 C C . THR A 1 289 ? 20.629 11.637 46.945 1.00 19.09 314 THR A C 1
ATOM 4110 O O . THR A 1 289 ? 19.865 12.103 46.107 1.00 20.59 314 THR A O 1
ATOM 4121 N N . GLU A 1 290 ? 21.947 11.807 46.889 1.00 12.84 315 GLU A N 1
ATOM 4122 C CA . GLU A 1 290 ? 22.594 12.856 46.097 1.00 12.31 315 GLU A CA 1
ATOM 4123 C C . GLU A 1 290 ? 23.497 12.202 45.032 1.00 11.42 315 GLU A C 1
ATOM 4124 O O . GLU A 1 290 ? 24.118 11.174 45.313 1.00 13.40 315 GLU A O 1
ATOM 4136 N N . PRO A 1 291 ? 23.571 12.762 43.826 1.00 12.35 316 PRO A N 1
ATOM 4137 C CA . PRO A 1 291 ? 22.797 13.841 43.209 1.00 13.45 316 PRO A CA 1
ATOM 4138 C C . PRO A 1 291 ? 21.481 13.282 42.639 1.00 14.90 316 PRO A C 1
ATOM 4139 O O . PRO A 1 291 ? 21.149 12.112 42.875 1.00 14.95 316 PRO A O 1
ATOM 4150 N N . PRO A 1 292 ? 20.699 14.102 41.924 1.00 13.32 317 PRO A N 1
ATOM 4151 C CA . PRO A 1 292 ? 19.451 13.569 41.365 1.00 14.07 317 PRO A CA 1
ATOM 4152 C C . PRO A 1 292 ? 19.631 12.442 40.343 1.00 15.93 317 PRO A C 1
ATOM 4153 O O . PRO A 1 292 ? 20.090 12.700 39.230 1.00 15.90 317 PRO A O 1
ATOM 4164 N N . THR A 1 293 ? 19.242 11.223 40.728 1.00 13.02 318 THR A N 1
ATOM 4165 C CA . THR A 1 293 ? 19.310 10.041 39.886 1.00 11.42 318 THR A CA 1
ATOM 4166 C C . THR A 1 293 ? 18.154 9.101 40.224 1.00 10.64 318 THR A C 1
ATOM 4167 O O . THR A 1 293 ? 17.445 9.321 41.205 1.00 11.03 318 THR A O 1
ATOM 4178 N N . PRO A 1 294 ? 17.976 8.036 39.440 1.00 11.56 319 PRO A N 1
ATOM 4179 C CA . PRO A 1 294 ? 16.968 7.048 39.819 1.00 12.86 319 PRO A CA 1
ATOM 4180 C C . PRO A 1 294 ? 17.129 6.522 41.244 1.00 13.83 319 PRO A C 1
ATOM 4181 O O . PRO A 1 294 ? 16.123 6.198 41.879 1.00 14.97 319 PRO A O 1
ATOM 4192 N N . LEU A 1 295 ? 18.349 6.478 41.776 1.00 13.12 320 LEU A N 1
ATOM 4193 C CA . LEU A 1 295 ? 18.538 5.967 43.123 1.00 11.50 320 LEU A CA 1
ATOM 4194 C C . LEU A 1 295 ? 17.926 6.902 44.171 1.00 11.39 320 LEU A C 1
ATOM 4195 O O . LEU A 1 295 ? 17.639 6.460 45.285 1.00 12.81 320 LEU A O 1
ATOM 4211 N N . SER A 1 296 ? 17.710 8.170 43.821 1.00 11.97 321 SER A N 1
ATOM 4212 C CA . SER A 1 296 ? 17.080 9.104 44.740 1.00 12.39 321 SER A CA 1
ATOM 4213 C C . SER A 1 296 ? 15.651 8.663 45.043 1.00 13.62 321 SER A C 1
ATOM 4214 O O . SER A 1 296 ? 15.099 8.979 46.107 1.00 14.76 321 SER A O 1
ATOM 4222 N N . VAL A 1 297 ? 15.030 7.955 44.099 1.00 14.07 322 VAL A N 1
ATOM 4223 C CA . VAL A 1 297 ? 13.676 7.449 44.332 1.00 15.10 322 VAL A CA 1
ATOM 4224 C C . VAL A 1 297 ? 13.729 6.253 45.284 1.00 15.03 322 VAL A C 1
ATOM 4225 O O . VAL A 1 297 ? 12.884 6.123 46.166 1.00 15.53 322 VAL A O 1
ATOM 4238 N N . ASP A 1 298 ? 14.721 5.376 45.129 1.00 15.40 323 ASP A N 1
ATOM 4239 C CA . ASP A 1 298 ? 14.969 4.329 46.142 1.00 15.59 323 ASP A CA 1
ATOM 4240 C C . ASP A 1 298 ? 15.149 4.906 47.534 1.00 16.44 323 ASP A C 1
ATOM 4241 O O . ASP A 1 298 ? 14.633 4.367 48.502 1.00 17.76 323 ASP A O 1
ATOM 4250 N N . GLY A 1 299 ? 15.924 5.981 47.632 1.00 13.95 324 GLY A N 1
ATOM 4251 C CA . GLY A 1 299 ? 16.157 6.644 48.904 1.00 15.18 324 GLY A CA 1
ATOM 4252 C C . GLY A 1 299 ? 14.874 7.221 49.494 1.00 15.66 324 GLY A C 1
ATOM 4253 O O . GLY A 1 299 ? 14.665 7.155 50.696 1.00 18.32 324 GLY A O 1
ATOM 4257 N N . LEU A 1 300 ? 14.020 7.779 48.641 1.00 14.04 325 LEU A N 1
ATOM 4258 C CA . LEU A 1 300 ? 12.762 8.339 49.088 1.00 15.03 325 LEU A CA 1
ATOM 4259 C C . LEU A 1 300 ? 11.948 7.224 49.738 1.00 17.78 325 LEU A C 1
ATOM 4260 O O . LEU A 1 300 ? 11.400 7.391 50.826 1.00 17.87 325 LEU A O 1
ATOM 4276 N N . GLU A 1 301 ? 11.847 6.095 49.049 1.00 18.08 326 GLU A N 1
ATOM 4277 C CA . GLU A 1 301 ? 11.107 4.950 49.592 1.00 19.45 326 GLU A CA 1
ATOM 4278 C C . GLU A 1 301 ? 11.709 4.455 50.902 1.00 18.76 326 GLU A C 1
ATOM 4279 O O . GLU A 1 301 ? 10.988 4.071 51.830 1.00 20.42 326 GLU A O 1
ATOM 4291 N N . ARG A 1 302 ? 13.030 4.432 50.976 1.00 18.53 327 ARG A N 1
ATOM 4292 C CA . ARG A 1 302 ? 13.703 3.986 52.200 1.00 20.54 327 ARG A CA 1
ATOM 4293 C C . ARG A 1 302 ? 13.372 4.915 53.372 1.00 20.13 327 ARG A C 1
ATOM 4294 O O . ARG A 1 302 ? 13.041 4.466 54.474 1.00 22.94 327 ARG A O 1
ATOM 4315 N N . ILE A 1 303 ? 13.442 6.218 53.145 1.00 18.57 328 ILE A N 1
ATOM 4316 C CA . ILE A 1 303 ? 13.151 7.183 54.204 1.00 20.41 328 ILE A CA 1
ATOM 4317 C C . ILE A 1 303 ? 11.698 7.051 54.658 1.00 21.54 328 ILE A C 1
ATOM 4318 O O . ILE A 1 303 ? 11.407 7.046 55.850 1.00 24.42 328 ILE A O 1
ATOM 4334 N N . HIS A 1 304 ? 10.795 6.968 53.691 1.00 17.52 329 HIS A N 1
ATOM 4335 C CA . HIS A 1 304 ? 9.363 6.788 53.948 1.00 19.99 329 HIS A CA 1
ATOM 4336 C C . HIS A 1 304 ? 9.053 5.521 54.742 1.00 25.39 329 HIS A C 1
ATOM 4337 O O . HIS A 1 304 ? 8.261 5.546 55.693 1.00 28.23 329 HIS A O 1
ATOM 4351 N N . GLU A 1 305 ? 9.666 4.411 54.363 1.00 24.58 330 GLU A N 1
ATOM 4352 C CA . GLU A 1 305 ? 9.415 3.151 55.061 1.00 32.95 330 GLU A CA 1
ATOM 4353 C C . GLU A 1 305 ? 10.073 3.090 56.450 1.00 32.32 330 GLU A C 1
ATOM 4354 O O . GLU A 1 305 ? 9.541 2.461 57.359 1.00 32.50 330 GLU A O 1
ATOM 4366 N N . THR A 1 306 ? 11.198 3.773 56.614 1.00 27.24 331 THR A N 1
ATOM 4367 C CA . THR A 1 306 ? 11.916 3.802 57.889 1.00 30.53 331 THR A CA 1
ATOM 4368 C C . THR A 1 306 ? 11.244 4.661 58.955 1.00 35.29 331 THR A C 1
ATOM 4369 O O . THR A 1 306 ? 11.119 4.247 60.116 1.00 36.65 331 THR A O 1
ATOM 4380 N N . PHE A 1 307 ? 10.834 5.864 58.571 1.00 24.77 332 PHE A N 1
ATOM 4381 C CA . PHE A 1 307 ? 10.307 6.818 59.524 1.00 28.33 332 PHE A CA 1
ATOM 4382 C C . PHE A 1 307 ? 8.791 6.902 59.416 1.00 41.70 332 PHE A C 1
ATOM 4383 O O . PHE A 1 307 ? 8.153 7.633 60.174 1.00 41.77 332 PHE A O 1
ATOM 4400 N N . GLY A 1 308 ? 8.224 6.129 58.491 1.00 47.93 333 GLY A N 1
ATOM 4401 C CA . GLY A 1 308 ? 6.787 6.109 58.275 1.00 56.09 333 GLY A CA 1
ATOM 4402 C C . GLY A 1 308 ? 6.235 7.462 57.867 1.00 59.10 333 GLY A C 1
ATOM 4403 O O . GLY A 1 308 ? 6.988 8.389 57.553 1.00 49.26 333 GLY A O 1
ATOM 4407 N N . ALA A 1 309 ? 4.908 7.568 57.868 1.00 70.49 334 ALA A N 1
ATOM 4408 C CA . ALA A 1 309 ? 4.228 8.819 57.549 1.00 66.52 334 ALA A CA 1
ATOM 4409 C C . ALA A 1 309 ? 3.160 9.124 58.593 1.00 64.35 334 ALA A C 1
ATOM 4410 O O . ALA A 1 309 ? 3.454 9.686 59.648 1.00 60.86 334 ALA A O 1
#

Sequence (287 aa):
HFPLTITTNCGVDVTFDDGPPERIILLESAPVATRALGVLDSSVVVLRAGAFPPEYYDAETNAALRAIPSLGEELDSSGHLQISEEVIIAQQPDLVLGLPDGVTREGLEAVGINVLVQPTCPGGVGATTFDDVYEEQINTYGRLFDRRQDRAAELVASSLRQRVAAVEKAVEKRRSAAVLYPTIGGGVGYAYGNESSAHPQLESAGFTNVYADDVDERVFEVTLEDVLEQDPDVLVLLHVDGDPDAVKDAVVNLPGADALTAVRNDDILVQLFNFTEPPTPLSVDGLERIHETFGA

Organism: Saccharomonospora viridis (strain ATCC 15386 / DSM 43017 / JCM 3036 / CCUG 5913 / NBRC 12207 / NCIMB 9602 / P101) (NCBI:txid471857)

InterPro domains:
  IPR002491 ABC transporter periplasmic binding domain [PF01497] (61-306)
  IPR002491 ABC transporter periplasmic binding domain [PS50983] (60-336)
  IPR050902 ABC Transporter Solute-Binding [PTHR30535] (11-330)

Nearest PDB structures (foldseek):
  5cr9-assembly1_A  TM=1.003E+00  e=5.055E-63  Saccharomonospora viridis DSM 43017
  5ysc-assembly1_A  TM=7.654E-01  e=1.967E-14  Vibrio cholerae O395
  6mfl-assembly2_B  TM=7.095E-01  e=2.694E-11  Acinetobacter baumannii
  4fi3-assembly1_F  TM=6.938E-01  e=1.461E-11  Escherichia coli K-12
  5m2q-assembly1_A  TM=7.438E-01  e=7.627E-11  Escherichia coli

CATH classification: 3.40.50.1980 (+1 more: 3.40.50.1980)

Solvent-accessible surface area: 12668 Å² total